Protein AF-J4WF80-F1 (afdb_monomer_lite)

Secondary structure (DSSP, 8-state):
-HHHHHHHHHHHHHHHHHHHHHHHHHHHHHHHHHHHHHHHHH-GGG--S-HHHHHHHHHHHHHHHHHHHHHHHHHHHHHHHHHHHTHHHHHHHHHHTHHHHHHHHHHHHHHHHHHHTT--STTTTTS-S-TTTTTS--S-HHHHHHHHHHHHHHHHHHHHHHHTHHHHS---SEEEEEEPPP---HHHHHHHHHHHHSS--HHHHHHHHHHHHHHHEEEEEEEEEEEEEEEEEEE-TTT--EEEEEEEEEEEEEEEEEEE--HHHHHHHHS-HHHHHHHHHHHHTGGG-TTTTS-B-TTS-BTT--TT---BTTB----HHHHHHHHTTTT-TT---GGGTTT-SS---GGGGS--

pLDDT: mean 71.4, std 19.3, range [31.27, 98.31]

Radius of gyration: 36.0 Å; chains: 1; bounding box: 98×53×125 Å

Foldseek 3Di:
DVVVVVVVVVVVVCVVVVVVVVVVVVVLVVVLVVVVVVVCVVCVPVPDPDPVVVVVVSVVVSVVVVVVVVVVVVVVVVVVVVVVVVVPVCVVVCVVCVVVVVVVVVVVVVVVVVVVVPDPFDPVPPDDDDPLLLLAQQEDLVQLQVQVVVLVVVLVVVVVCVVCCCVVPPDAPEEAEAEDDGDADSLLVSLLCCLVPVYDGCVRCVVVSVVLSCVFKDKDKDKDKDWDWDWDWDADPVPRDIDIDTDIDIHIYIYIHMDGDHSLVVSVVPHDPSSNVSSVSNSVCSSVCVDSNHADDPVRDGNPPCVVFDDDPNDGPPPVVVVVVVVVCPPPPPPPDPVVVVPDPDDDDPVVVPDD

Structure (mmCIF, N/CA/C/O backbone):
data_AF-J4WF80-F1
#
_entry.id   AF-J4WF80-F1
#
loop_
_atom_site.group_PDB
_atom_site.id
_atom_site.type_symbol
_atom_site.label_atom_id
_atom_site.label_alt_id
_atom_site.label_comp_id
_atom_site.label_asym_id
_atom_site.label_entity_id
_atom_site.label_seq_id
_atom_site.pdbx_PDB_ins_code
_atom_site.Cartn_x
_atom_site.Cartn_y
_atom_site.Cartn_z
_atom_site.occupancy
_atom_site.B_iso_or_equiv
_atom_site.auth_seq_id
_atom_site.auth_comp_id
_atom_site.auth_asym_id
_atom_site.auth_atom_id
_atom_site.pdbx_PDB_model_num
ATOM 1 N N . SER A 1 1 ? 39.571 -12.227 -70.125 1.00 66.75 1 SER A N 1
ATOM 2 C CA . SER A 1 1 ? 39.055 -12.951 -68.936 1.00 66.75 1 SER A CA 1
ATOM 3 C C . SER A 1 1 ? 39.543 -12.402 -67.582 1.00 66.75 1 SER A C 1
ATOM 5 O O . SER A 1 1 ? 38.811 -12.536 -66.613 1.00 66.75 1 SER A O 1
ATOM 7 N N . VAL A 1 2 ? 40.671 -11.684 -67.464 1.00 63.09 2 VAL A N 1
ATOM 8 C CA . VAL A 1 2 ? 41.158 -11.143 -66.163 1.00 63.09 2 VAL A CA 1
ATOM 9 C C . VAL A 1 2 ? 40.426 -9.872 -65.679 1.00 63.09 2 VAL A C 1
ATOM 11 O O . VAL A 1 2 ? 40.205 -9.685 -64.482 1.00 63.09 2 VAL A O 1
ATOM 14 N N . ARG A 1 3 ? 39.986 -8.997 -66.595 1.00 66.75 3 ARG A N 1
ATOM 15 C CA . ARG A 1 3 ? 39.310 -7.729 -66.245 1.00 66.75 3 ARG A CA 1
ATOM 16 C C . ARG A 1 3 ? 37.933 -7.940 -65.595 1.00 66.75 3 ARG A C 1
ATOM 18 O O . ARG A 1 3 ? 37.655 -7.335 -64.565 1.00 66.75 3 ARG A O 1
ATOM 25 N N . LYS A 1 4 ? 37.134 -8.881 -66.119 1.00 68.75 4 LYS A N 1
ATOM 26 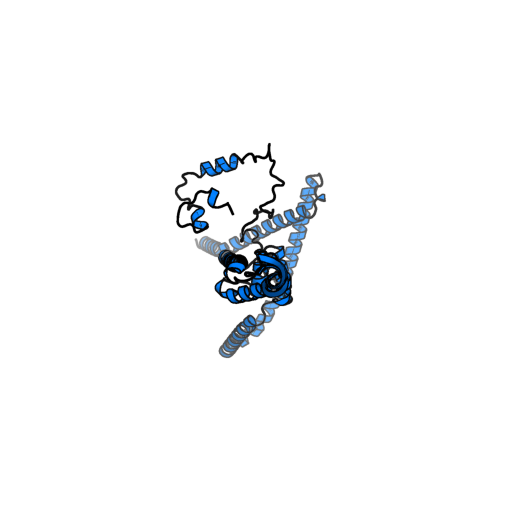C CA . LYS A 1 4 ? 35.841 -9.290 -65.534 1.00 68.75 4 LYS A CA 1
ATOM 27 C C . LYS A 1 4 ? 35.998 -9.916 -64.142 1.00 68.75 4 LYS A C 1
ATOM 29 O O . LYS A 1 4 ? 35.196 -9.636 -63.258 1.00 68.75 4 LYS A O 1
ATOM 34 N N . ALA A 1 5 ? 37.053 -10.703 -63.913 1.00 70.06 5 ALA A N 1
ATOM 35 C CA . ALA A 1 5 ? 37.339 -11.279 -62.597 1.00 70.06 5 ALA A CA 1
ATOM 36 C C . ALA A 1 5 ? 37.690 -10.196 -61.557 1.00 70.06 5 ALA A C 1
ATOM 38 O O . ALA A 1 5 ? 37.158 -10.203 -60.447 1.00 70.06 5 ALA A O 1
ATOM 39 N N . ARG A 1 6 ? 38.507 -9.199 -61.935 1.00 70.00 6 ARG A N 1
ATOM 40 C CA . ARG A 1 6 ? 38.834 -8.045 -61.074 1.00 70.00 6 ARG A CA 1
ATOM 41 C C . ARG A 1 6 ? 37.622 -7.152 -60.791 1.00 70.00 6 ARG A C 1
ATOM 43 O O . ARG A 1 6 ? 37.469 -6.673 -59.667 1.00 70.00 6 ARG A O 1
ATOM 50 N N . GLU A 1 7 ? 36.750 -6.945 -61.776 1.00 73.31 7 GLU A N 1
ATOM 51 C CA . GLU A 1 7 ? 35.486 -6.218 -61.598 1.00 73.31 7 GLU A CA 1
ATOM 52 C C . GLU A 1 7 ? 34.523 -6.960 -60.663 1.00 73.31 7 GLU A C 1
ATOM 54 O O . GLU A 1 7 ? 33.958 -6.334 -59.766 1.00 73.31 7 GLU A O 1
ATOM 59 N N . ASN A 1 8 ? 34.388 -8.284 -60.792 1.00 73.94 8 ASN A N 1
ATOM 60 C CA . ASN A 1 8 ? 33.560 -9.094 -59.894 1.00 73.94 8 ASN A CA 1
ATOM 61 C C . ASN A 1 8 ? 34.096 -9.115 -58.459 1.00 73.94 8 ASN A C 1
ATOM 63 O O . ASN A 1 8 ? 33.319 -8.924 -57.520 1.00 73.94 8 ASN A O 1
ATOM 67 N N . TYR A 1 9 ? 35.413 -9.242 -58.284 1.00 70.00 9 TYR A N 1
ATOM 68 C CA . TYR A 1 9 ? 36.060 -9.171 -56.973 1.00 70.00 9 TYR A CA 1
ATOM 69 C C . TYR A 1 9 ? 35.866 -7.795 -56.308 1.00 70.00 9 TYR A C 1
ATOM 71 O O . TYR A 1 9 ? 35.468 -7.702 -55.143 1.00 70.00 9 TYR A O 1
ATOM 79 N N . ARG A 1 10 ? 36.038 -6.698 -57.066 1.00 69.81 10 ARG A N 1
ATOM 80 C CA . ARG A 1 10 ? 35.715 -5.339 -56.592 1.00 69.81 10 ARG A CA 1
ATOM 81 C C . ARG A 1 10 ? 34.232 -5.187 -56.264 1.00 69.81 10 ARG A C 1
ATOM 83 O O . ARG A 1 10 ? 33.899 -4.613 -55.230 1.00 69.81 10 ARG A O 1
ATOM 90 N N . ASN A 1 11 ? 33.336 -5.707 -57.101 1.00 72.75 11 ASN A N 1
ATOM 91 C CA . ASN A 1 11 ? 31.899 -5.658 -56.850 1.00 72.75 11 ASN A CA 1
ATOM 92 C C . ASN A 1 11 ? 31.532 -6.390 -55.557 1.00 72.75 11 ASN A C 1
ATOM 94 O O . ASN A 1 11 ? 30.764 -5.834 -54.777 1.00 72.75 11 ASN A O 1
ATOM 98 N N . GLN A 1 12 ? 32.096 -7.574 -55.294 1.00 71.75 12 GLN A N 1
ATOM 99 C CA . GLN A 1 12 ? 31.877 -8.327 -54.055 1.00 71.75 12 GLN A CA 1
ATOM 100 C C . GLN A 1 12 ? 32.366 -7.568 -52.817 1.00 71.75 12 GLN A C 1
ATOM 102 O O . GLN A 1 12 ? 31.581 -7.411 -51.882 1.00 71.75 12 GLN A O 1
ATOM 107 N N . ARG A 1 13 ? 33.585 -7.004 -52.818 1.00 70.00 13 ARG A N 1
ATOM 108 C CA . ARG A 1 13 ? 34.067 -6.201 -51.671 1.00 70.00 13 ARG A CA 1
ATOM 109 C C . ARG A 1 13 ? 33.273 -4.911 -51.461 1.00 70.00 13 ARG A C 1
ATOM 111 O O . ARG A 1 13 ? 33.143 -4.447 -50.334 1.00 70.00 13 ARG A O 1
ATOM 118 N N . LEU A 1 14 ? 32.701 -4.342 -52.523 1.00 73.88 14 LEU A N 1
ATOM 119 C CA . LEU A 1 14 ? 31.870 -3.139 -52.439 1.00 73.88 14 LEU A CA 1
ATOM 120 C C . LEU A 1 14 ? 30.393 -3.433 -52.121 1.00 73.88 14 LEU A C 1
ATOM 122 O O . LEU A 1 14 ? 29.650 -2.490 -51.852 1.00 73.88 14 LEU A O 1
ATOM 126 N N . LYS A 1 15 ? 29.943 -4.700 -52.100 1.00 71.19 15 LYS A N 1
ATOM 127 C CA . LYS A 1 15 ? 28.578 -5.076 -51.672 1.00 71.19 15 LYS A CA 1
ATOM 128 C C . LYS A 1 15 ? 28.217 -4.549 -50.272 1.00 71.19 15 LYS A C 1
ATOM 130 O O . LYS A 1 15 ? 27.167 -3.909 -50.179 1.00 71.19 15 LYS A O 1
ATOM 135 N N . PRO A 1 16 ? 29.024 -4.745 -49.207 1.00 66.94 16 PRO A N 1
ATOM 136 C CA . PRO A 1 16 ? 28.697 -4.223 -47.877 1.00 66.94 16 PRO A CA 1
ATOM 137 C C . PRO A 1 16 ? 28.638 -2.692 -47.859 1.00 66.94 16 PRO A C 1
ATOM 139 O O . PRO A 1 16 ? 27.673 -2.132 -47.353 1.00 66.94 16 PRO A O 1
ATOM 142 N N . TYR A 1 17 ? 29.572 -2.005 -48.523 1.00 69.50 17 TYR A N 1
ATOM 143 C CA . TYR A 1 17 ? 29.557 -0.540 -48.634 1.00 69.50 17 TYR A CA 1
ATOM 144 C C . TYR A 1 17 ? 28.345 -0.009 -49.410 1.00 69.50 17 TYR A C 1
ATOM 146 O O . TYR A 1 17 ? 27.774 1.021 -49.058 1.00 69.50 17 TYR A O 1
ATOM 154 N N . ARG A 1 18 ? 27.894 -0.720 -50.452 1.00 75.56 18 ARG A N 1
ATOM 155 C CA . ARG A 1 18 ? 26.664 -0.375 -51.181 1.00 75.56 18 ARG A CA 1
ATOM 156 C C . ARG A 1 18 ? 25.417 -0.608 -50.331 1.00 75.56 18 ARG A C 1
ATOM 158 O O . ARG A 1 18 ? 24.511 0.219 -50.402 1.00 75.56 18 ARG A O 1
ATOM 165 N N . LYS A 1 19 ? 25.376 -1.683 -49.532 1.00 74.56 19 LYS A N 1
ATOM 166 C CA . LYS A 1 19 ? 24.297 -1.940 -48.564 1.00 74.56 19 LYS A CA 1
ATOM 167 C C . LYS A 1 19 ? 24.261 -0.860 -47.481 1.00 74.56 19 LYS A C 1
ATOM 169 O O . LYS A 1 19 ? 23.202 -0.279 -47.281 1.00 74.56 19 LYS A O 1
ATOM 174 N N . ALA A 1 20 ? 25.406 -0.520 -46.888 1.00 68.81 20 ALA A N 1
ATOM 175 C CA . ALA A 1 20 ? 25.530 0.549 -45.898 1.00 68.81 20 ALA A CA 1
ATOM 176 C C . ALA A 1 20 ? 25.074 1.898 -46.469 1.00 68.81 20 ALA A C 1
ATOM 178 O O . ALA A 1 20 ? 24.195 2.534 -45.907 1.00 68.81 20 ALA A O 1
ATOM 179 N N . ARG A 1 21 ? 25.541 2.273 -47.667 1.00 72.81 21 ARG A N 1
ATOM 180 C CA . ARG A 1 21 ? 25.105 3.505 -48.346 1.00 72.81 21 ARG A CA 1
ATOM 181 C C . ARG A 1 21 ? 23.613 3.499 -48.707 1.00 72.81 21 ARG A C 1
ATOM 183 O O . ARG A 1 21 ? 22.984 4.552 -48.760 1.00 72.81 21 ARG A O 1
ATOM 190 N N . LYS A 1 22 ? 23.030 2.330 -49.006 1.00 76.25 22 LYS A N 1
ATOM 191 C CA . LYS A 1 22 ? 21.583 2.188 -49.249 1.00 76.25 22 LYS A CA 1
ATOM 192 C C . LYS A 1 22 ? 20.794 2.353 -47.946 1.00 76.25 22 LYS A C 1
ATOM 194 O O . LYS A 1 22 ? 19.772 3.029 -47.967 1.00 76.25 22 LYS A O 1
ATOM 199 N N . ALA A 1 23 ? 21.279 1.779 -46.846 1.00 69.38 23 ALA A N 1
ATOM 200 C CA . ALA A 1 23 ? 20.694 1.918 -45.515 1.00 69.38 23 ALA A CA 1
ATOM 201 C C . ALA A 1 23 ? 20.789 3.363 -45.004 1.00 69.38 23 ALA A C 1
ATOM 203 O O . ALA A 1 23 ? 19.792 3.908 -44.552 1.00 69.38 23 ALA A O 1
ATOM 204 N N . GLU A 1 24 ? 21.932 4.021 -45.190 1.00 67.19 24 GLU A N 1
ATOM 205 C CA . GLU A 1 24 ? 22.144 5.433 -44.862 1.00 67.19 24 GLU A CA 1
ATOM 206 C C . GLU A 1 24 ? 21.166 6.330 -45.632 1.00 67.19 24 GLU A C 1
ATOM 208 O O . GLU A 1 24 ? 20.427 7.102 -45.031 1.00 67.19 24 GLU A O 1
ATOM 213 N N . LYS A 1 25 ? 21.034 6.140 -46.953 1.00 73.69 25 LYS A N 1
ATOM 214 C CA . LYS A 1 25 ? 20.028 6.858 -47.756 1.00 73.69 25 LYS A CA 1
ATOM 215 C C . LYS A 1 25 ? 18.587 6.570 -47.323 1.00 73.69 25 LYS A C 1
ATOM 217 O O . LYS A 1 25 ? 17.730 7.449 -47.424 1.00 73.69 25 LYS A O 1
ATOM 222 N N . ALA A 1 26 ? 18.289 5.344 -46.894 1.00 72.75 26 ALA A N 1
ATOM 223 C CA . ALA A 1 26 ? 16.966 4.985 -46.390 1.00 72.75 26 ALA A CA 1
ATOM 224 C C . ALA A 1 26 ? 16.679 5.675 -45.047 1.00 72.75 26 ALA A C 1
ATOM 226 O O . ALA A 1 26 ? 15.596 6.237 -44.885 1.00 72.75 26 ALA A O 1
ATOM 227 N N . ALA A 1 27 ? 17.662 5.716 -44.145 1.00 63.84 27 ALA A N 1
ATOM 228 C CA . ALA A 1 27 ? 17.591 6.418 -42.869 1.00 63.84 27 ALA A CA 1
ATOM 229 C C . ALA A 1 27 ? 17.449 7.936 -43.066 1.00 63.84 27 ALA A C 1
ATOM 231 O O . ALA A 1 27 ? 16.567 8.549 -42.474 1.00 63.84 27 ALA A O 1
ATOM 232 N N . GLU A 1 28 ? 18.217 8.542 -43.976 1.00 71.25 28 GLU A N 1
ATOM 233 C CA . GLU A 1 28 ? 18.063 9.955 -44.350 1.00 71.25 28 GLU A CA 1
ATOM 234 C C . GLU A 1 28 ? 16.646 10.259 -44.864 1.00 71.25 28 GLU A C 1
ATOM 236 O O . GLU A 1 28 ? 16.039 11.264 -44.485 1.00 71.25 28 GLU A O 1
ATOM 241 N N . LYS A 1 29 ? 16.080 9.378 -45.704 1.00 74.25 29 LYS A N 1
ATOM 242 C CA . LYS A 1 29 ? 14.716 9.531 -46.234 1.00 74.25 29 LYS A CA 1
ATOM 243 C C . LYS A 1 29 ? 13.654 9.367 -45.142 1.00 74.25 29 LYS A C 1
ATOM 245 O O . LYS A 1 29 ? 12.667 10.106 -45.160 1.00 74.25 29 LYS A O 1
ATOM 250 N N . ALA A 1 30 ? 13.845 8.424 -44.220 1.00 67.06 30 ALA A N 1
ATOM 251 C CA . ALA A 1 30 ? 12.953 8.186 -43.087 1.00 67.06 30 ALA A CA 1
ATOM 252 C C . ALA A 1 30 ? 12.967 9.372 -42.114 1.00 67.06 30 ALA A C 1
ATOM 254 O O . ALA A 1 30 ? 11.907 9.921 -41.815 1.00 67.06 30 ALA A O 1
ATOM 255 N N . ASN A 1 31 ? 14.156 9.853 -41.748 1.00 66.44 31 ASN A N 1
ATOM 256 C CA . ASN A 1 31 ? 14.338 11.032 -40.905 1.00 66.44 31 ASN A CA 1
ATOM 257 C C . ASN A 1 31 ? 13.690 12.265 -41.547 1.00 66.44 31 ASN A C 1
ATOM 259 O O . ASN A 1 31 ? 12.860 12.925 -40.927 1.00 66.44 31 ASN A O 1
ATOM 263 N N . ALA A 1 32 ? 13.948 12.526 -42.833 1.00 67.19 32 ALA A N 1
ATOM 264 C CA . ALA A 1 32 ? 13.321 13.643 -43.541 1.00 67.19 32 ALA A CA 1
ATOM 265 C C . ALA A 1 32 ? 11.780 13.552 -43.599 1.00 67.19 32 ALA A C 1
ATOM 267 O O . ALA A 1 32 ? 11.111 14.583 -43.666 1.00 67.19 32 ALA A O 1
ATOM 268 N N . LYS A 1 33 ? 11.200 12.341 -43.599 1.00 72.19 33 LYS A N 1
ATOM 269 C CA . LYS A 1 33 ? 9.741 12.132 -43.545 1.00 72.19 33 LYS A CA 1
ATOM 270 C C . LYS A 1 33 ? 9.193 12.359 -42.132 1.00 72.19 33 LYS A C 1
ATOM 272 O O . LYS A 1 33 ? 8.157 13.004 -42.003 1.00 72.19 33 LYS A O 1
ATOM 277 N N . TYR A 1 34 ? 9.890 11.867 -41.108 1.00 70.88 34 TYR A N 1
ATOM 278 C CA . TYR A 1 34 ? 9.530 12.044 -39.701 1.00 70.88 34 TYR A CA 1
ATOM 279 C C . TYR A 1 34 ? 9.495 13.524 -39.310 1.00 70.88 34 TYR A C 1
ATOM 281 O O . TYR A 1 34 ? 8.462 14.017 -38.865 1.00 70.88 34 TYR A O 1
ATOM 289 N N . PHE A 1 35 ? 10.567 14.269 -39.591 1.00 63.94 35 PHE A N 1
ATOM 290 C CA . PHE A 1 35 ? 10.631 15.696 -39.263 1.00 63.94 35 PHE A CA 1
ATOM 291 C C . PHE A 1 35 ? 9.619 16.533 -40.048 1.00 63.94 35 PHE A C 1
ATOM 293 O O . PHE A 1 35 ? 9.084 17.498 -39.516 1.00 63.94 35 PHE A O 1
ATOM 300 N N . TYR A 1 36 ? 9.290 16.141 -41.284 1.00 63.28 36 TYR A N 1
ATOM 301 C CA . TYR A 1 36 ? 8.197 16.776 -42.022 1.00 63.28 36 TYR A CA 1
ATOM 302 C C . TYR A 1 36 ? 6.844 16.565 -41.331 1.00 63.28 36 TYR A C 1
ATOM 304 O O . TYR A 1 36 ? 6.065 17.504 -41.229 1.00 63.28 36 TYR A O 1
ATOM 312 N N . LYS A 1 37 ? 6.568 15.350 -40.838 1.00 68.56 37 LYS A N 1
ATOM 313 C CA . LYS A 1 37 ? 5.332 15.055 -40.100 1.00 68.56 37 LYS A CA 1
ATOM 314 C C . LYS A 1 37 ? 5.279 15.833 -38.779 1.00 68.56 37 LYS A C 1
ATOM 316 O O . LYS A 1 37 ? 4.242 16.405 -38.472 1.00 68.56 37 LYS A O 1
ATOM 321 N N . LYS A 1 38 ? 6.407 15.919 -38.067 1.00 68.00 38 LYS A N 1
ATOM 322 C CA . LYS A 1 38 ? 6.553 16.693 -36.827 1.00 68.00 38 LYS A CA 1
ATOM 323 C C . LYS A 1 38 ? 6.305 18.193 -37.042 1.00 68.00 38 LYS A C 1
ATOM 325 O O . LYS A 1 38 ? 5.456 18.764 -36.375 1.00 68.00 38 LYS A O 1
ATOM 330 N N . ALA A 1 39 ? 6.937 18.800 -38.047 1.00 62.03 39 ALA A N 1
ATOM 331 C CA . ALA A 1 39 ? 6.758 20.223 -38.353 1.00 62.03 39 ALA A CA 1
ATOM 332 C C . ALA A 1 39 ? 5.316 20.594 -38.761 1.00 62.03 39 ALA A C 1
ATOM 334 O O . ALA A 1 39 ? 4.884 21.717 -38.518 1.00 62.03 39 ALA A O 1
ATOM 335 N N . MET A 1 40 ? 4.576 19.661 -39.378 1.00 61.59 40 MET A N 1
ATOM 336 C CA . MET A 1 40 ? 3.152 19.838 -39.706 1.00 61.59 40 MET A CA 1
ATOM 337 C C . MET A 1 40 ? 2.245 19.717 -38.473 1.00 61.59 40 MET A C 1
ATOM 339 O O . MET A 1 40 ? 1.193 20.342 -38.447 1.00 61.59 40 MET A O 1
ATOM 343 N N . TYR A 1 41 ? 2.635 18.910 -37.483 1.00 60.72 41 TYR A N 1
ATOM 344 C CA . TYR A 1 41 ? 1.894 18.734 -36.231 1.00 60.72 41 TYR A CA 1
ATOM 345 C C . TYR A 1 41 ? 2.065 19.944 -35.303 1.00 60.72 41 TYR A C 1
ATOM 347 O O . TYR A 1 41 ? 1.101 20.429 -34.729 1.00 60.72 41 TYR A O 1
ATOM 355 N N . GLU A 1 42 ? 3.286 20.475 -35.215 1.00 62.03 42 GLU A N 1
ATOM 356 C CA . GLU A 1 42 ? 3.627 21.602 -34.334 1.00 62.03 42 GLU A CA 1
ATOM 357 C C . GLU A 1 42 ? 3.116 22.963 -34.837 1.00 62.03 42 GLU A C 1
ATOM 359 O O . GLU A 1 42 ? 3.100 23.924 -34.079 1.00 62.03 42 GLU A O 1
ATOM 364 N N . ASN A 1 43 ? 2.689 23.075 -36.100 1.00 59.31 43 ASN A N 1
ATOM 365 C CA . ASN A 1 43 ? 2.187 24.331 -36.669 1.00 59.31 43 ASN A CA 1
ATOM 366 C C . ASN A 1 43 ? 0.890 24.104 -37.471 1.00 59.31 43 ASN A C 1
ATOM 368 O O . ASN A 1 43 ? 0.935 24.026 -38.706 1.00 59.31 43 ASN A O 1
ATOM 372 N N . PRO A 1 44 ? -0.278 24.045 -36.803 1.00 56.34 44 PRO A N 1
ATOM 373 C CA . PRO A 1 44 ? -1.570 23.782 -37.450 1.00 56.34 44 PRO A CA 1
ATOM 374 C C . PRO A 1 44 ? -1.951 24.822 -38.523 1.00 56.34 44 PRO A C 1
ATOM 376 O O . PRO A 1 44 ? -2.599 24.489 -39.514 1.00 56.34 44 PRO A O 1
ATOM 379 N N . ASN A 1 45 ? -1.466 26.064 -38.391 1.00 57.75 45 ASN A N 1
ATOM 380 C CA . ASN A 1 45 ? -1.710 27.169 -39.332 1.00 57.75 45 ASN A CA 1
ATOM 381 C C . ASN A 1 45 ? -0.870 27.110 -40.629 1.00 57.75 45 ASN A C 1
ATOM 383 O O . ASN A 1 45 ? -0.972 27.997 -41.474 1.00 57.75 45 ASN A O 1
ATOM 387 N N . LEU A 1 46 ? -0.060 26.064 -40.848 1.00 53.38 46 LEU A N 1
ATOM 388 C CA . LEU A 1 46 ? 0.651 25.845 -42.122 1.00 53.38 46 LEU A CA 1
ATOM 389 C C . LEU A 1 46 ? -0.226 25.212 -43.218 1.00 53.38 46 LEU A C 1
ATOM 391 O O . LEU A 1 46 ? 0.254 24.961 -44.331 1.00 53.38 46 LEU A O 1
ATOM 395 N N . SER A 1 47 ? -1.512 24.978 -42.946 1.00 52.66 47 SER A N 1
ATOM 396 C CA . SER A 1 47 ? -2.489 24.507 -43.932 1.00 52.66 47 SER A CA 1
ATOM 397 C C . SER A 1 47 ? -2.955 25.650 -44.850 1.00 52.66 47 SER A C 1
ATOM 399 O O . SER A 1 47 ? -4.115 26.043 -44.856 1.00 52.66 47 SER A O 1
ATOM 401 N N . SER A 1 48 ? -2.037 26.233 -45.627 1.00 53.59 48 SER A N 1
ATOM 402 C CA . SER A 1 48 ? -2.411 27.207 -46.664 1.00 53.59 48 SER A CA 1
ATOM 403 C C . SER A 1 48 ? -2.960 26.493 -47.909 1.00 53.59 48 SER A C 1
ATOM 405 O O . SER A 1 48 ? -2.386 25.512 -48.390 1.00 53.59 48 SER A O 1
ATOM 407 N N . ALA A 1 49 ? -4.073 27.002 -48.438 1.00 53.09 49 ALA A N 1
ATOM 408 C CA . ALA A 1 49 ? -4.950 26.374 -49.432 1.00 53.09 49 ALA A CA 1
ATOM 409 C C . ALA A 1 49 ? -4.371 26.188 -50.858 1.00 53.09 49 ALA A C 1
ATOM 411 O O . ALA A 1 49 ? -5.120 25.870 -51.776 1.00 53.09 49 ALA A O 1
ATOM 412 N N . ASN A 1 50 ? -3.061 26.372 -51.087 1.00 60.66 50 ASN A N 1
ATOM 413 C CA . ASN A 1 50 ? -2.496 26.424 -52.443 1.00 60.66 50 ASN A CA 1
ATOM 414 C C . ASN A 1 50 ? -1.407 25.341 -52.695 1.00 60.66 50 ASN A C 1
ATOM 416 O O . ASN A 1 50 ? -0.322 25.395 -52.096 1.00 60.66 50 ASN A O 1
ATOM 420 N N . PRO A 1 51 ? -1.638 24.344 -53.582 1.00 62.72 51 PRO A N 1
ATOM 421 C CA . PRO A 1 51 ? -0.796 23.142 -53.716 1.00 62.72 51 PRO A CA 1
ATOM 422 C C . PRO A 1 51 ? 0.643 23.408 -54.192 1.00 62.72 51 PRO A C 1
ATOM 424 O O . PRO A 1 51 ? 1.562 22.653 -53.854 1.00 62.72 51 PRO A O 1
ATOM 427 N N . ILE A 1 52 ? 0.872 24.499 -54.928 1.00 66.25 52 ILE A N 1
ATOM 428 C CA . ILE A 1 52 ? 2.194 24.869 -55.461 1.00 66.25 52 ILE A CA 1
ATOM 429 C C . ILE A 1 52 ? 3.115 25.393 -54.344 1.00 66.25 52 ILE A C 1
ATOM 431 O O . ILE A 1 52 ? 4.274 24.973 -54.234 1.00 66.25 52 ILE A O 1
ATOM 435 N N . ASN A 1 53 ? 2.588 26.225 -53.439 1.00 63.41 53 ASN A N 1
ATOM 436 C CA . ASN A 1 53 ? 3.347 26.749 -52.298 1.00 63.41 53 ASN A CA 1
ATOM 437 C C . ASN A 1 53 ? 3.744 25.643 -51.310 1.00 63.41 53 ASN A C 1
ATOM 439 O O . ASN A 1 53 ? 4.866 25.653 -50.795 1.00 63.41 53 ASN A O 1
ATOM 443 N N . ARG A 1 54 ? 2.897 24.618 -51.139 1.00 62.81 54 ARG A N 1
ATOM 444 C CA . ARG A 1 54 ? 3.191 23.442 -50.303 1.00 62.81 54 ARG A CA 1
ATOM 445 C C . ARG A 1 54 ? 4.413 22.664 -50.796 1.00 62.81 54 ARG A C 1
ATOM 447 O O . ARG A 1 54 ? 5.242 22.227 -49.994 1.00 62.81 54 ARG A O 1
ATOM 454 N N . MET A 1 55 ? 4.567 22.498 -52.111 1.00 67.88 55 MET A N 1
ATOM 455 C CA . MET A 1 55 ? 5.733 21.811 -52.681 1.00 67.88 55 MET A CA 1
ATOM 456 C C . MET A 1 55 ? 7.021 22.628 -52.544 1.00 67.88 55 MET A C 1
ATOM 458 O O . MET A 1 55 ? 8.067 22.065 -52.201 1.00 67.88 55 MET A O 1
ATOM 462 N N . LEU A 1 56 ? 6.956 23.946 -52.754 1.00 71.38 56 LEU A N 1
ATOM 463 C CA . LEU A 1 56 ? 8.111 24.836 -52.607 1.00 71.38 56 LEU A CA 1
ATOM 464 C C . LEU A 1 56 ? 8.580 24.925 -51.149 1.00 71.38 56 LEU A C 1
ATOM 466 O O . LEU A 1 56 ? 9.778 24.786 -50.886 1.00 71.38 56 LEU A O 1
ATOM 470 N N . GLN A 1 57 ? 7.656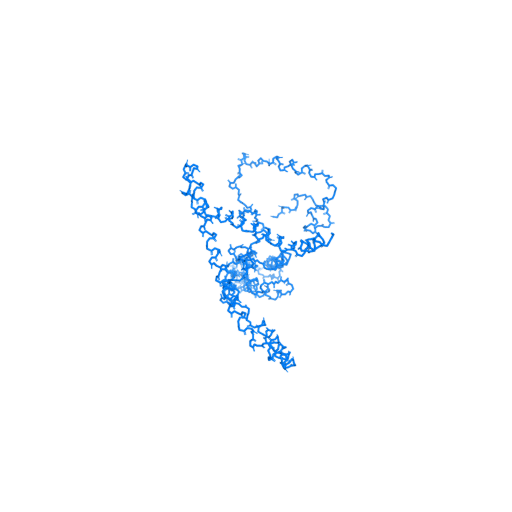 25.048 -50.194 1.00 65.56 57 GLN A N 1
ATOM 471 C CA . GLN A 1 57 ? 7.968 25.022 -48.760 1.00 65.56 57 GLN A CA 1
ATOM 472 C C . GLN A 1 57 ? 8.561 23.672 -48.332 1.00 65.56 57 GLN A C 1
ATOM 474 O O . GLN A 1 57 ? 9.610 23.631 -47.685 1.00 65.56 57 GLN A O 1
ATOM 479 N N . LYS A 1 58 ? 7.985 22.553 -48.797 1.00 64.38 58 LYS A N 1
ATOM 480 C CA . LYS A 1 58 ? 8.522 21.200 -48.558 1.00 64.38 58 LYS A CA 1
ATOM 481 C C . LYS A 1 58 ? 9.949 21.039 -49.088 1.00 64.38 58 LYS A C 1
ATOM 483 O O . LYS A 1 58 ? 10.767 20.364 -48.461 1.00 64.38 58 LYS A O 1
ATOM 488 N N . LYS A 1 59 ? 10.272 21.647 -50.235 1.00 69.31 59 LYS A N 1
ATOM 489 C CA . LYS A 1 59 ? 11.625 21.616 -50.815 1.00 69.31 59 LYS A CA 1
ATOM 490 C C . LYS A 1 59 ? 12.607 22.485 -50.017 1.00 69.31 59 LYS A C 1
ATOM 492 O O . LYS A 1 59 ? 13.746 22.061 -49.822 1.00 69.31 59 LYS A O 1
ATOM 497 N N . ARG A 1 60 ? 12.173 23.649 -49.516 1.00 73.88 60 ARG A N 1
ATOM 498 C CA . ARG A 1 60 ? 12.992 24.553 -48.681 1.00 73.88 60 ARG A CA 1
ATOM 499 C C . ARG A 1 60 ? 13.348 23.928 -47.329 1.00 73.88 60 ARG A C 1
ATOM 501 O O . ARG A 1 60 ? 14.533 23.862 -47.012 1.00 73.88 60 ARG A O 1
ATOM 508 N N . LEU A 1 61 ? 12.371 23.362 -46.615 1.00 67.81 61 LEU A N 1
ATOM 509 C CA . LEU A 1 61 ? 12.590 22.693 -45.322 1.00 67.81 61 LEU A CA 1
ATOM 510 C C . LEU A 1 61 ? 13.538 21.491 -45.444 1.00 67.81 61 LEU A C 1
ATOM 512 O O . LEU A 1 61 ? 14.493 21.358 -44.679 1.00 67.81 61 LEU A O 1
ATOM 516 N N . LYS A 1 62 ? 13.360 20.656 -46.479 1.00 63.06 62 LYS A N 1
ATOM 517 C CA . LYS A 1 62 ? 14.285 19.543 -46.758 1.00 63.06 62 LYS A CA 1
ATOM 518 C C . LYS A 1 62 ? 15.711 20.016 -47.048 1.00 63.06 62 LYS A C 1
ATOM 520 O O . LYS A 1 62 ? 16.663 19.355 -46.639 1.00 63.06 62 LYS A O 1
ATOM 525 N N . LYS A 1 63 ? 15.871 21.138 -47.761 1.00 72.19 63 LYS A N 1
ATOM 526 C CA . LYS A 1 63 ? 17.188 21.692 -48.113 1.00 72.19 63 LYS A CA 1
ATOM 527 C C . LYS A 1 63 ? 17.901 22.277 -46.891 1.00 72.19 63 LYS A C 1
ATOM 529 O O . LYS A 1 63 ? 19.093 22.029 -46.732 1.00 72.19 63 LYS A O 1
ATOM 534 N N . GLN A 1 64 ? 17.185 23.005 -46.033 1.00 69.31 64 GLN A N 1
ATOM 535 C CA . GLN A 1 64 ? 17.732 23.559 -44.789 1.00 69.31 64 GLN A CA 1
ATOM 536 C C . GLN A 1 64 ? 18.185 22.446 -43.836 1.00 69.31 64 GLN A C 1
ATOM 538 O O . GLN A 1 64 ? 19.321 22.465 -43.370 1.00 69.31 64 GLN A O 1
ATOM 543 N N . TYR A 1 65 ? 17.373 21.403 -43.667 1.00 61.44 65 TYR A N 1
ATOM 544 C CA . TYR A 1 65 ? 17.716 20.278 -42.796 1.00 61.44 65 TYR A CA 1
ATOM 545 C C . TYR A 1 65 ? 18.887 19.432 -43.329 1.00 61.44 65 TYR A C 1
ATOM 547 O O . TYR A 1 65 ? 19.801 19.071 -42.587 1.00 61.44 65 TYR A O 1
ATOM 555 N N . ALA A 1 66 ? 18.938 19.175 -44.643 1.00 63.78 66 ALA A N 1
ATOM 556 C CA . ALA A 1 66 ? 20.090 18.511 -45.259 1.00 63.78 66 ALA A CA 1
ATOM 557 C C . ALA A 1 66 ? 21.386 19.339 -45.124 1.00 63.78 66 ALA A C 1
ATOM 559 O O . ALA A 1 66 ? 22.477 18.771 -45.033 1.00 63.78 66 ALA A O 1
ATOM 560 N N . ALA A 1 67 ? 21.286 20.673 -45.100 1.00 68.88 67 ALA A N 1
ATOM 561 C CA . ALA A 1 67 ? 22.421 21.556 -44.850 1.00 68.88 67 ALA A CA 1
ATOM 562 C C . ALA A 1 67 ? 22.872 21.520 -43.377 1.00 68.88 67 ALA A C 1
ATOM 564 O O . ALA A 1 67 ? 24.076 21.511 -43.118 1.00 68.88 67 ALA A O 1
ATOM 565 N N . GLU A 1 68 ? 21.949 21.429 -42.416 1.00 63.53 68 GLU A N 1
ATOM 566 C CA . GLU A 1 68 ? 22.275 21.270 -40.992 1.00 63.53 68 GLU A CA 1
ATOM 567 C C . GLU A 1 68 ? 22.912 19.919 -40.669 1.00 63.53 68 GLU A C 1
ATOM 569 O O . GLU A 1 68 ? 23.922 19.875 -39.965 1.00 63.53 68 GLU A O 1
ATOM 574 N N . LEU A 1 69 ? 22.398 18.823 -41.234 1.00 56.16 69 LEU A N 1
ATOM 575 C CA . LEU A 1 69 ? 23.013 17.498 -41.103 1.00 56.16 69 LEU A CA 1
ATOM 576 C C . LEU A 1 69 ? 24.427 17.471 -41.691 1.00 56.16 69 LEU A C 1
ATOM 578 O O . LEU A 1 69 ? 25.339 16.923 -41.077 1.00 56.16 69 LEU A O 1
ATOM 582 N N . ARG A 1 70 ? 24.652 18.135 -42.832 1.00 59.56 70 ARG A N 1
ATOM 583 C CA . ARG A 1 70 ? 25.997 18.296 -43.408 1.00 59.56 70 ARG A CA 1
ATOM 584 C C . ARG A 1 70 ? 26.919 19.136 -42.526 1.00 59.56 70 ARG A C 1
ATOM 586 O O . ARG A 1 70 ? 28.084 18.775 -42.374 1.00 59.56 70 ARG A O 1
ATOM 593 N N . LYS A 1 71 ? 26.421 20.213 -41.906 1.00 62.78 71 LYS A N 1
ATOM 594 C CA . LYS A 1 71 ? 27.191 21.019 -40.939 1.00 62.78 71 LYS A CA 1
ATOM 595 C C . LYS A 1 71 ? 27.530 20.222 -39.669 1.00 62.78 71 LYS A C 1
ATOM 597 O O . LYS A 1 71 ? 28.663 20.304 -39.197 1.00 62.78 71 LYS A O 1
ATOM 602 N N . LYS A 1 72 ? 26.601 19.409 -39.147 1.00 52.16 72 LYS A N 1
ATOM 603 C CA . LYS A 1 72 ? 26.836 18.511 -37.998 1.00 52.16 72 LYS A CA 1
ATOM 604 C C . LYS A 1 72 ? 27.811 17.376 -38.348 1.00 52.16 72 LYS A C 1
ATOM 606 O O . LYS A 1 72 ? 28.756 17.142 -37.599 1.00 52.16 72 LYS A O 1
ATOM 611 N N . GLY A 1 73 ? 27.676 16.765 -39.526 1.00 51.50 73 GLY A N 1
ATOM 612 C CA . GLY A 1 73 ? 28.598 15.745 -40.040 1.00 51.50 73 GLY A CA 1
ATOM 613 C C . GLY A 1 73 ? 30.014 16.273 -40.302 1.00 51.50 73 GLY A C 1
ATOM 614 O O . GLY A 1 73 ? 30.991 15.596 -39.995 1.00 51.50 73 GLY A O 1
ATOM 615 N N . GLN A 1 74 ? 30.160 17.513 -40.782 1.00 55.22 74 GLN A N 1
ATOM 616 C CA . GLN A 1 74 ? 31.473 18.156 -40.932 1.00 55.22 74 GLN A CA 1
ATOM 617 C C . GLN A 1 74 ? 32.137 18.488 -39.587 1.00 55.22 74 GLN A C 1
ATOM 619 O O . GLN A 1 74 ? 33.358 18.374 -39.479 1.00 55.22 74 GLN A O 1
ATOM 624 N N . LYS A 1 75 ? 31.367 18.864 -38.553 1.00 53.06 75 LYS A N 1
ATOM 625 C CA . LYS A 1 75 ? 31.896 19.051 -37.189 1.00 53.06 75 LYS A CA 1
ATOM 626 C C . LYS A 1 75 ? 32.347 17.721 -36.570 1.00 53.06 75 LYS A C 1
ATOM 628 O O . LYS A 1 75 ? 33.449 17.663 -36.032 1.00 53.06 75 LYS A O 1
ATOM 633 N N . ALA A 1 76 ? 31.572 16.649 -36.744 1.00 41.97 76 ALA A N 1
ATOM 634 C CA . ALA A 1 76 ? 31.940 15.300 -36.303 1.00 41.97 76 ALA A CA 1
ATOM 635 C C . ALA A 1 76 ? 33.182 14.755 -37.038 1.00 41.97 76 ALA A C 1
ATOM 637 O O . ALA A 1 76 ? 34.092 14.219 -36.411 1.00 41.97 76 ALA A O 1
ATOM 638 N N . ALA A 1 77 ? 33.292 14.976 -38.352 1.00 47.72 77 ALA A N 1
ATOM 639 C CA . ALA A 1 77 ? 34.463 14.574 -39.134 1.00 47.72 77 ALA A CA 1
ATOM 640 C C . ALA A 1 77 ? 35.728 15.386 -38.789 1.00 47.72 77 ALA A C 1
ATOM 642 O O . ALA A 1 77 ? 36.830 14.838 -38.788 1.00 47.72 77 ALA A O 1
ATOM 643 N N . LYS A 1 78 ? 35.597 16.682 -38.463 1.00 54.59 78 LYS A N 1
ATOM 644 C CA . LYS A 1 78 ? 36.716 17.506 -37.967 1.00 54.59 78 LYS A CA 1
ATOM 645 C C . LYS A 1 78 ? 37.166 17.087 -36.562 1.00 54.59 78 LYS A C 1
ATOM 647 O O . LYS A 1 78 ? 38.368 17.077 -36.307 1.00 54.59 78 LYS A O 1
ATOM 652 N N . ALA A 1 79 ? 36.240 16.691 -35.687 1.00 50.28 79 ALA A N 1
ATOM 653 C CA . ALA A 1 79 ? 36.562 16.128 -34.373 1.00 50.28 79 ALA A CA 1
ATOM 654 C C . ALA A 1 79 ? 37.270 14.764 -34.493 1.00 50.28 79 ALA A C 1
ATOM 656 O O . ALA A 1 79 ? 38.293 14.543 -33.847 1.00 50.28 79 ALA A O 1
ATOM 657 N N . ALA A 1 80 ? 36.813 13.902 -35.408 1.00 42.44 80 ALA A N 1
ATOM 658 C CA . ALA A 1 80 ? 37.456 12.621 -35.706 1.00 42.44 80 ALA A CA 1
ATOM 659 C C . ALA A 1 80 ? 38.867 12.785 -36.308 1.00 42.44 80 ALA A C 1
ATOM 661 O O . ALA A 1 80 ? 39.779 12.041 -35.955 1.00 42.44 80 ALA A O 1
ATOM 662 N N . ARG A 1 81 ? 39.091 13.793 -37.166 1.00 50.44 81 ARG A N 1
ATOM 663 C CA . ARG A 1 81 ? 40.430 14.099 -37.712 1.00 50.44 81 ARG A CA 1
ATOM 664 C C . ARG A 1 81 ? 41.396 14.651 -36.658 1.00 50.44 81 ARG A C 1
ATOM 666 O O . ARG A 1 81 ? 42.538 14.209 -36.622 1.00 50.44 81 ARG A O 1
ATOM 673 N N . LYS A 1 82 ? 40.934 15.528 -35.754 1.00 52.62 82 LYS A N 1
ATOM 674 C CA . LYS A 1 82 ? 41.748 16.008 -34.616 1.00 52.62 82 LYS A CA 1
ATOM 675 C C . LYS A 1 82 ? 42.106 14.892 -33.626 1.00 52.62 82 LYS A C 1
ATOM 677 O O . LYS A 1 82 ? 43.171 14.939 -33.020 1.00 52.62 82 LYS A O 1
ATOM 682 N N . SER A 1 83 ? 41.243 13.885 -33.482 1.00 39.69 83 SER A N 1
ATOM 683 C CA . SER A 1 83 ? 41.528 12.687 -32.682 1.00 39.69 83 SER A CA 1
ATOM 684 C C . SER A 1 83 ? 42.583 11.789 -33.350 1.00 39.69 83 SER A C 1
ATOM 686 O O . SER A 1 83 ? 43.494 11.324 -32.672 1.00 39.69 83 SER A O 1
ATOM 688 N N . ALA A 1 84 ? 42.541 11.641 -34.679 1.00 41.44 84 ALA A N 1
ATOM 689 C CA . ALA A 1 84 ? 43.492 10.820 -35.435 1.00 41.44 84 ALA A CA 1
ATOM 690 C C . ALA A 1 84 ? 44.917 11.410 -35.527 1.00 41.44 84 ALA A C 1
ATOM 692 O O . ALA A 1 84 ? 45.889 10.658 -35.600 1.00 41.44 84 ALA A O 1
ATOM 693 N N . GLU A 1 85 ? 45.076 12.738 -35.503 1.00 48.53 85 GLU A N 1
ATOM 694 C CA . GLU A 1 85 ? 46.403 13.381 -35.532 1.00 48.53 85 GLU A CA 1
ATOM 695 C C . GLU A 1 85 ? 47.187 13.176 -34.226 1.00 48.53 85 GLU A C 1
ATOM 697 O O . GLU A 1 85 ? 48.402 12.981 -34.269 1.00 48.53 85 GLU A O 1
ATOM 702 N N . LYS A 1 86 ? 46.504 13.091 -33.074 1.00 45.28 86 LYS A N 1
ATOM 703 C CA . LYS A 1 86 ? 47.144 12.777 -31.783 1.00 45.28 86 LYS A CA 1
ATOM 704 C C . LYS A 1 86 ? 47.501 11.293 -31.607 1.00 45.28 86 LYS A C 1
ATOM 706 O O . LYS A 1 86 ? 48.267 10.956 -30.709 1.00 45.28 86 LYS A O 1
ATOM 711 N N . THR A 1 87 ? 47.029 10.401 -32.480 1.00 40.56 87 THR A N 1
ATOM 712 C CA . THR A 1 87 ? 47.326 8.957 -32.412 1.00 40.56 87 THR A CA 1
ATOM 713 C C . THR A 1 87 ? 48.703 8.591 -32.985 1.00 40.56 87 THR A C 1
ATOM 715 O O . THR A 1 87 ? 49.243 7.539 -32.651 1.00 40.56 87 THR A O 1
ATOM 718 N N . LYS A 1 88 ? 49.331 9.449 -33.805 1.00 48.06 88 LYS A N 1
ATOM 719 C CA . LYS A 1 88 ? 50.619 9.114 -34.445 1.00 48.06 88 LYS A CA 1
ATOM 720 C C . LYS A 1 88 ? 51.836 9.169 -33.512 1.00 48.06 88 LYS A C 1
ATOM 722 O O . LYS A 1 88 ? 52.817 8.494 -33.800 1.00 48.06 88 LYS A O 1
ATOM 727 N N . GLN A 1 89 ? 51.777 9.899 -32.396 1.00 48.62 89 GLN A N 1
ATOM 728 C CA . GLN A 1 89 ? 52.884 9.958 -31.424 1.00 48.62 89 GLN A CA 1
ATOM 729 C C . GLN A 1 89 ? 52.762 8.951 -30.268 1.00 48.62 89 GLN A C 1
ATOM 731 O O . GLN A 1 89 ? 53.766 8.635 -29.641 1.00 48.62 89 GLN A O 1
ATOM 736 N N . ALA A 1 90 ? 51.576 8.388 -30.010 1.00 44.69 90 ALA A N 1
ATOM 737 C CA . ALA A 1 90 ? 51.368 7.441 -28.906 1.00 44.69 90 ALA A CA 1
ATOM 738 C C . ALA A 1 90 ? 51.692 5.973 -29.265 1.00 44.69 90 ALA A C 1
ATOM 740 O O . ALA A 1 90 ? 51.908 5.148 -28.378 1.00 44.69 90 ALA A O 1
ATOM 741 N N . GLY A 1 91 ? 51.760 5.628 -30.557 1.00 45.72 91 GLY A N 1
ATOM 742 C CA . GLY A 1 91 ? 51.962 4.243 -31.006 1.00 45.72 91 GLY A CA 1
ATOM 743 C C . GLY A 1 91 ? 53.324 3.636 -30.638 1.00 45.72 91 GLY A C 1
ATOM 744 O O . GLY A 1 91 ? 53.417 2.429 -30.427 1.00 45.72 91 GLY A O 1
ATOM 745 N N . SER A 1 92 ? 54.378 4.448 -30.503 1.00 48.84 92 SER A N 1
ATOM 746 C CA . SER A 1 92 ? 55.732 3.959 -30.193 1.00 48.84 92 SER A CA 1
ATOM 747 C C . SER A 1 92 ? 55.946 3.622 -28.712 1.00 48.84 92 SER A C 1
ATOM 749 O O . SER A 1 92 ? 56.831 2.827 -28.391 1.00 48.84 92 SER A O 1
ATOM 751 N N . PHE A 1 93 ? 55.121 4.157 -27.806 1.00 51.12 93 PHE A N 1
ATOM 752 C CA . PHE A 1 93 ? 55.226 3.886 -26.367 1.00 51.12 93 PHE A CA 1
ATOM 753 C C . PHE A 1 93 ? 54.472 2.608 -25.960 1.00 51.12 93 PHE A C 1
ATOM 755 O O . PHE A 1 93 ? 54.949 1.831 -25.131 1.00 51.12 93 PHE A O 1
ATOM 762 N N . VAL A 1 94 ? 53.341 2.331 -26.625 1.00 54.12 94 VAL A N 1
ATOM 763 C CA . VAL A 1 94 ? 52.504 1.137 -26.392 1.00 54.12 94 VAL A CA 1
ATOM 764 C C . VAL A 1 94 ? 53.237 -0.159 -26.759 1.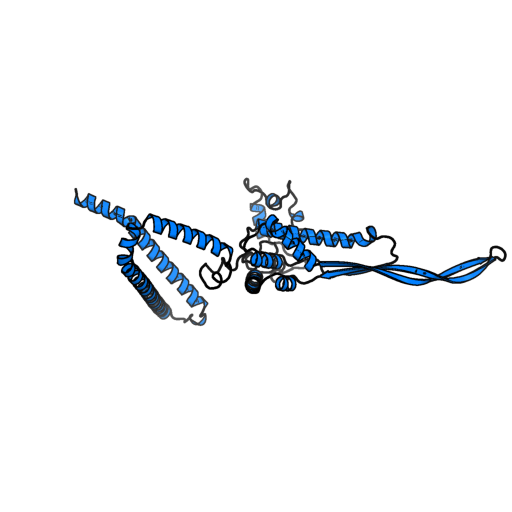00 54.12 94 VAL A C 1
ATOM 766 O O . VAL A 1 94 ? 53.077 -1.175 -26.085 1.00 54.12 94 VAL A O 1
ATOM 769 N N . ILE A 1 95 ? 54.102 -0.122 -27.777 1.00 56.69 95 ILE A N 1
ATOM 770 C CA . ILE A 1 95 ? 54.887 -1.291 -28.199 1.00 56.69 95 ILE A CA 1
ATOM 771 C C . ILE A 1 95 ? 56.055 -1.562 -27.232 1.00 56.69 95 ILE A C 1
ATOM 773 O O . ILE A 1 95 ? 56.350 -2.722 -26.941 1.00 56.69 95 ILE A O 1
ATOM 777 N N . ARG A 1 96 ? 56.694 -0.518 -26.678 1.00 62.62 96 ARG A N 1
ATOM 778 C CA . ARG A 1 96 ? 57.857 -0.657 -25.775 1.00 62.62 96 ARG A CA 1
ATOM 779 C C . ARG A 1 96 ? 57.501 -1.161 -24.376 1.00 62.62 96 ARG A C 1
ATOM 781 O O . ARG A 1 96 ? 58.263 -1.937 -23.810 1.00 62.62 96 ARG A O 1
ATOM 788 N N . HIS A 1 97 ? 56.339 -0.790 -23.840 1.00 65.19 97 HIS A N 1
ATOM 789 C CA . HIS A 1 97 ? 55.922 -1.160 -22.481 1.00 65.19 97 HIS A CA 1
ATOM 790 C C . HIS A 1 97 ? 54.659 -2.029 -22.455 1.00 65.19 97 HIS A C 1
ATOM 792 O O . HIS A 1 97 ? 53.802 -1.850 -21.596 1.00 65.19 97 HIS A O 1
ATOM 798 N N . ARG A 1 98 ? 54.549 -3.023 -23.350 1.00 64.56 98 ARG A N 1
ATOM 799 C CA . ARG A 1 98 ? 53.370 -3.915 -23.454 1.00 64.56 98 ARG A CA 1
ATOM 800 C C . ARG A 1 98 ? 52.894 -4.513 -22.119 1.00 64.56 98 ARG A C 1
ATOM 802 O O . ARG A 1 98 ? 51.698 -4.658 -21.906 1.00 64.56 98 ARG A O 1
ATOM 809 N N . ARG A 1 99 ? 53.825 -4.828 -21.206 1.00 73.00 99 ARG A N 1
ATOM 810 C CA . ARG A 1 99 ? 53.515 -5.359 -19.865 1.00 73.00 99 ARG A CA 1
ATOM 811 C C . ARG A 1 99 ? 53.017 -4.267 -18.908 1.00 73.00 99 ARG A C 1
ATOM 813 O O . ARG A 1 99 ? 52.040 -4.488 -18.209 1.00 73.00 99 ARG A O 1
ATOM 820 N N . GLY A 1 100 ? 53.628 -3.080 -18.927 1.00 75.19 100 GLY A N 1
ATOM 821 C CA . GLY A 1 100 ? 53.193 -1.940 -18.108 1.00 75.19 100 GLY A CA 1
ATOM 822 C C . GLY A 1 100 ? 51.847 -1.366 -18.555 1.00 75.19 100 GLY A C 1
ATOM 823 O O . GLY A 1 100 ? 51.017 -1.023 -17.723 1.00 75.19 100 GLY A O 1
ATOM 824 N N . VAL A 1 101 ? 51.587 -1.349 -19.865 1.00 75.31 101 VAL A N 1
ATOM 825 C CA . VAL A 1 101 ? 50.293 -0.951 -20.434 1.00 75.31 101 VAL A CA 1
ATOM 826 C C . VAL A 1 101 ? 49.203 -1.962 -20.076 1.00 75.31 101 VAL A C 1
ATOM 828 O O . VAL A 1 101 ? 48.111 -1.550 -19.710 1.00 75.31 101 VAL A O 1
ATOM 831 N N . ALA A 1 102 ? 49.492 -3.267 -20.106 1.00 75.12 102 ALA A N 1
ATOM 832 C CA . ALA A 1 102 ? 48.537 -4.285 -19.663 1.00 75.12 102 ALA A CA 1
ATOM 833 C C . ALA A 1 102 ? 48.184 -4.142 -18.170 1.00 75.12 102 ALA A C 1
ATOM 835 O O . ALA A 1 102 ? 47.012 -4.229 -17.817 1.00 75.12 102 ALA A O 1
ATOM 836 N N . ILE A 1 103 ? 49.171 -3.853 -17.313 1.00 82.94 103 ILE A N 1
ATOM 837 C CA . ILE A 1 103 ? 48.951 -3.602 -15.879 1.00 82.94 103 ILE A CA 1
ATOM 838 C C . ILE A 1 103 ? 48.139 -2.318 -15.661 1.00 82.94 103 ILE A C 1
ATOM 840 O O . ILE A 1 103 ? 47.204 -2.322 -14.869 1.00 82.94 103 ILE A O 1
ATOM 844 N N . LEU A 1 104 ? 48.427 -1.239 -16.395 1.00 79.50 104 LEU A N 1
ATOM 845 C CA . LEU A 1 104 ? 47.643 0.001 -16.336 1.00 79.50 104 LEU A CA 1
ATOM 846 C C . LEU A 1 104 ? 46.203 -0.191 -16.818 1.00 79.50 104 LEU A C 1
ATOM 848 O O . LEU A 1 104 ? 45.288 0.346 -16.207 1.00 79.50 104 LEU A O 1
ATOM 852 N N . ILE A 1 105 ? 45.987 -0.966 -17.883 1.00 78.56 105 ILE A N 1
ATOM 853 C CA . ILE A 1 105 ? 44.643 -1.304 -18.366 1.00 78.56 105 ILE A CA 1
ATOM 854 C C . ILE A 1 105 ? 43.907 -2.155 -17.328 1.00 78.56 105 ILE A C 1
ATOM 856 O O . ILE A 1 105 ? 42.738 -1.896 -17.070 1.00 78.56 105 ILE A O 1
ATOM 860 N N . ALA A 1 106 ? 44.576 -3.123 -16.696 1.00 81.69 106 ALA A N 1
ATOM 861 C CA . ALA A 1 106 ? 43.985 -3.930 -15.631 1.00 81.69 106 ALA A CA 1
ATOM 862 C C . ALA A 1 106 ? 43.623 -3.080 -14.402 1.00 81.69 106 ALA A C 1
ATOM 864 O O . ALA A 1 106 ? 42.511 -3.189 -13.899 1.00 81.69 106 ALA A O 1
ATOM 865 N N . LEU A 1 107 ? 44.508 -2.176 -13.967 1.00 84.44 107 LEU A N 1
ATOM 866 C CA . LEU A 1 107 ? 44.235 -1.235 -12.876 1.00 84.44 107 LEU A CA 1
ATOM 867 C C . LEU A 1 107 ? 43.119 -0.250 -13.227 1.00 84.44 107 LEU A C 1
ATOM 869 O O . LEU A 1 107 ? 42.300 0.054 -12.372 1.00 84.44 107 LEU A O 1
ATOM 873 N N . LEU A 1 108 ? 43.045 0.213 -14.476 1.00 82.25 108 LEU A N 1
ATOM 874 C CA . LEU A 1 108 ? 41.962 1.076 -14.944 1.00 82.25 108 LEU A CA 1
ATOM 875 C C . LEU A 1 108 ? 40.636 0.311 -15.010 1.00 82.25 108 LEU A C 1
ATOM 877 O O . LEU A 1 108 ? 39.614 0.861 -14.628 1.00 82.25 108 LEU A O 1
ATOM 881 N N . LEU A 1 109 ? 40.635 -0.956 -15.429 1.00 79.69 109 LEU A N 1
ATOM 882 C CA . LEU A 1 109 ? 39.444 -1.810 -15.396 1.00 79.69 109 LEU A CA 1
ATOM 883 C C . LEU A 1 109 ? 38.988 -2.094 -13.961 1.00 79.69 109 LEU A C 1
ATOM 885 O O . LEU A 1 109 ? 37.794 -2.040 -13.693 1.00 79.69 109 LEU A O 1
ATOM 889 N N . ILE A 1 110 ? 39.920 -2.324 -13.035 1.00 81.19 110 ILE A N 1
ATOM 890 C CA . ILE A 1 110 ? 39.631 -2.450 -11.600 1.00 81.19 110 ILE A CA 1
ATOM 891 C C . ILE A 1 110 ? 39.087 -1.124 -11.050 1.00 81.19 110 ILE A C 1
ATOM 893 O O . ILE A 1 110 ? 38.088 -1.122 -10.343 1.00 81.19 110 ILE A O 1
ATOM 897 N N . PHE A 1 111 ? 39.674 0.011 -11.432 1.00 74.31 111 PHE A N 1
ATOM 898 C CA . PHE A 1 111 ? 39.194 1.341 -11.056 1.00 74.31 111 PHE A CA 1
ATOM 899 C C . PHE A 1 111 ? 37.781 1.612 -11.589 1.00 74.31 111 PHE A C 1
ATOM 901 O O . PHE A 1 111 ? 36.933 2.099 -10.850 1.00 74.31 111 PHE A O 1
ATOM 908 N N . VAL A 1 112 ? 37.499 1.243 -12.843 1.00 69.25 112 VAL A N 1
ATOM 909 C CA . VAL A 1 112 ? 36.163 1.337 -13.447 1.00 69.25 112 VAL A CA 1
ATOM 910 C C . VAL A 1 112 ? 35.178 0.422 -12.724 1.00 69.25 112 VAL A C 1
ATOM 912 O O . VAL A 1 112 ? 34.098 0.890 -12.402 1.00 69.25 112 VAL A O 1
ATOM 915 N N . LEU A 1 113 ? 35.549 -0.821 -12.396 1.00 68.50 113 LEU A N 1
ATOM 916 C CA . LEU A 1 113 ? 34.702 -1.747 -11.630 1.00 68.50 113 LEU A CA 1
ATOM 917 C C . LEU A 1 113 ? 34.375 -1.214 -10.224 1.00 68.50 113 LEU A C 1
ATOM 919 O O . LEU A 1 113 ? 33.231 -1.311 -9.783 1.00 68.50 113 LEU A O 1
ATOM 923 N N . ILE A 1 114 ? 35.351 -0.596 -9.550 1.00 63.22 114 ILE A N 1
ATOM 924 C CA . ILE A 1 114 ? 35.172 0.021 -8.226 1.00 63.22 114 ILE A CA 1
ATOM 925 C C . ILE A 1 114 ? 34.279 1.272 -8.319 1.00 63.22 114 ILE A C 1
ATOM 927 O O . ILE A 1 114 ? 33.389 1.451 -7.491 1.00 63.22 114 ILE A O 1
ATOM 931 N N . PHE A 1 115 ? 34.444 2.111 -9.348 1.00 49.50 115 PHE A N 1
ATOM 932 C CA . PHE A 1 115 ? 33.637 3.328 -9.524 1.00 49.50 115 PHE A CA 1
ATOM 933 C C . PHE A 1 115 ? 32.230 3.073 -10.083 1.00 49.50 115 PHE A C 1
ATOM 935 O O . PHE A 1 115 ? 31.301 3.801 -9.732 1.00 49.50 115 PHE A O 1
ATOM 942 N N . THR A 1 116 ? 32.017 2.015 -10.874 1.00 54.06 116 THR A N 1
ATOM 943 C CA . THR A 1 116 ? 30.661 1.565 -11.243 1.00 54.06 116 THR A CA 1
ATOM 944 C C . THR A 1 116 ? 29.866 1.056 -10.040 1.00 54.06 116 THR A C 1
ATOM 946 O O . THR A 1 116 ? 28.642 1.025 -10.098 1.00 54.06 116 THR A O 1
ATOM 949 N N . GLY A 1 117 ? 30.540 0.704 -8.939 1.00 52.66 117 GLY A N 1
ATOM 950 C CA . GLY A 1 117 ? 29.896 0.332 -7.680 1.00 52.66 117 GLY A CA 1
ATOM 951 C C . GLY A 1 117 ? 29.425 1.512 -6.820 1.00 52.66 117 GLY A C 1
ATOM 952 O O . GLY A 1 117 ? 28.612 1.298 -5.928 1.00 52.66 117 GLY A O 1
ATOM 953 N N . LEU A 1 118 ? 29.896 2.746 -7.062 1.00 48.69 118 LEU A N 1
ATOM 954 C CA . LEU A 1 118 ? 29.730 3.863 -6.111 1.00 48.69 118 LEU A CA 1
ATOM 955 C C . LEU A 1 118 ? 29.176 5.175 -6.693 1.00 48.69 118 LEU A C 1
ATOM 957 O O . LEU A 1 118 ? 29.043 6.153 -5.962 1.00 48.69 118 LEU A O 1
ATOM 961 N N . SER A 1 119 ? 28.811 5.256 -7.975 1.00 46.62 119 SER A N 1
ATOM 962 C CA . SER A 1 119 ? 28.249 6.499 -8.541 1.00 46.62 119 SER A CA 1
ATOM 963 C C . SER A 1 119 ? 27.251 6.244 -9.670 1.00 46.62 119 SER A C 1
ATOM 965 O O . SER A 1 119 ? 27.518 6.514 -10.839 1.00 46.62 119 SER A O 1
ATOM 967 N N . SER A 1 120 ? 26.071 5.742 -9.310 1.00 45.47 120 SER A N 1
ATOM 968 C CA . SER A 1 120 ? 24.949 5.546 -10.235 1.00 45.47 120 SER A CA 1
ATOM 969 C C . SER A 1 120 ? 23.845 6.566 -9.970 1.00 45.47 120 SER A C 1
ATOM 971 O O . SER A 1 120 ? 22.803 6.210 -9.432 1.00 45.47 120 SER A O 1
ATOM 973 N N . CYS A 1 121 ? 24.054 7.837 -10.325 1.00 47.31 121 CYS A N 1
ATOM 974 C CA . CYS A 1 121 ? 22.914 8.755 -10.458 1.00 47.31 121 CYS A CA 1
ATOM 975 C C . CYS A 1 121 ? 23.175 9.992 -11.331 1.00 47.31 121 CYS A C 1
ATOM 977 O O . CYS A 1 121 ? 22.325 10.387 -12.125 1.00 47.31 121 CYS A O 1
ATOM 979 N N . SER A 1 122 ? 24.378 10.562 -11.301 1.00 45.38 122 SER A N 1
ATOM 980 C CA . SER A 1 122 ? 24.585 11.908 -11.863 1.00 45.38 122 SER A CA 1
ATOM 981 C C . SER A 1 122 ? 24.726 11.952 -13.395 1.00 45.38 122 SER A C 1
ATOM 983 O O . SER A 1 122 ? 24.474 12.979 -14.024 1.00 45.38 122 SER A O 1
ATOM 985 N N . SER A 1 123 ? 25.125 10.848 -14.031 1.00 43.38 123 SER A N 1
ATOM 986 C CA . SER A 1 123 ? 25.374 10.781 -15.482 1.00 43.38 123 SER A CA 1
ATOM 987 C C . SER A 1 123 ? 24.214 10.192 -16.296 1.00 43.38 123 SER A C 1
ATOM 989 O O . SER A 1 123 ? 24.212 10.317 -17.520 1.00 43.38 123 SER A O 1
ATOM 991 N N . LEU A 1 124 ? 23.198 9.614 -15.643 1.00 44.66 124 LEU A N 1
ATOM 992 C CA . LEU A 1 124 ? 21.993 9.099 -16.310 1.00 44.66 124 LEU A CA 1
ATOM 993 C C . LEU A 1 124 ? 20.997 10.217 -16.662 1.00 44.66 124 LEU A C 1
ATOM 995 O O . LEU A 1 124 ? 20.311 10.128 -17.679 1.00 44.66 124 LEU A O 1
ATOM 999 N N . LEU A 1 125 ? 20.972 11.305 -15.884 1.00 45.91 125 LEU A N 1
ATOM 1000 C CA . LEU A 1 125 ? 19.986 12.380 -16.026 1.00 45.91 125 LEU A CA 1
ATOM 1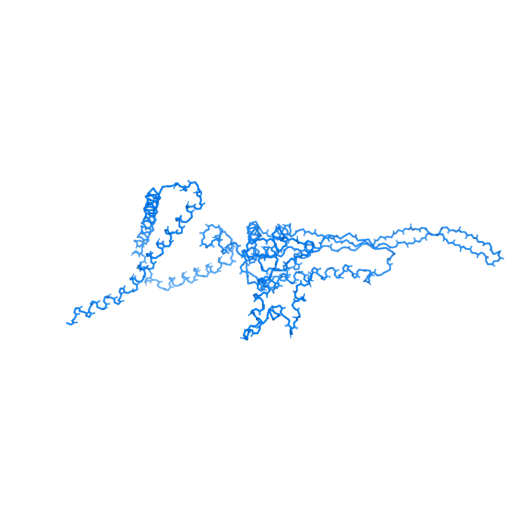001 C C . LEU A 1 125 ? 20.308 13.398 -17.146 1.00 45.91 125 LEU A C 1
ATOM 1003 O O . LEU A 1 125 ? 19.422 14.137 -17.564 1.00 45.91 125 LEU A O 1
ATOM 1007 N N . SER A 1 126 ? 21.541 13.444 -17.677 1.00 42.38 126 SER A N 1
ATOM 1008 C CA . SER A 1 126 ? 21.979 14.515 -18.604 1.00 42.38 126 SER A CA 1
ATOM 1009 C C . SER A 1 126 ? 22.095 14.146 -20.097 1.00 42.38 126 SER A C 1
ATOM 1011 O O . SER A 1 126 ? 22.535 14.972 -20.896 1.00 42.38 126 SER A O 1
ATOM 1013 N N . GLY A 1 127 ? 21.585 12.983 -20.528 1.00 43.59 127 GLY A N 1
ATOM 1014 C CA . GLY A 1 127 ? 21.117 12.816 -21.919 1.00 43.59 127 GLY A CA 1
ATOM 1015 C C . GLY A 1 127 ? 21.880 11.844 -22.826 1.00 43.59 127 GLY A C 1
ATOM 1016 O O . GLY A 1 127 ? 22.453 12.257 -23.835 1.00 43.59 127 GLY A O 1
ATOM 1017 N N . GLY A 1 128 ? 21.817 10.537 -22.538 1.00 40.25 128 GLY A N 1
ATOM 1018 C CA . GLY A 1 128 ? 22.552 9.528 -23.320 1.00 40.25 128 GLY A CA 1
ATOM 1019 C C . GLY A 1 128 ? 21.803 8.283 -23.806 1.00 40.25 128 GLY A C 1
ATOM 1020 O O . GLY A 1 128 ? 22.320 7.612 -24.694 1.00 40.25 128 GLY A O 1
ATOM 1021 N N . PHE A 1 129 ? 20.609 7.964 -23.303 1.00 34.09 129 PHE A N 1
ATOM 1022 C CA . PHE A 1 129 ? 19.835 6.799 -23.753 1.00 34.09 129 PHE A CA 1
ATOM 1023 C C . PHE A 1 129 ? 18.386 7.213 -24.009 1.00 34.09 129 PHE A C 1
ATOM 1025 O O . PHE A 1 129 ? 17.848 8.034 -23.275 1.00 34.09 129 PHE A O 1
ATOM 1032 N N . ASN A 1 130 ? 17.801 6.718 -25.107 1.00 37.22 130 ASN A N 1
ATOM 1033 C CA . ASN A 1 130 ? 16.462 7.064 -25.603 1.00 37.22 130 ASN A CA 1
ATOM 1034 C C . ASN A 1 130 ? 15.478 7.322 -24.451 1.00 37.22 130 ASN A C 1
ATOM 1036 O O . ASN A 1 130 ? 15.294 6.431 -23.627 1.00 37.22 130 ASN A O 1
ATOM 1040 N N . GLY A 1 131 ? 14.839 8.497 -24.418 1.00 45.12 131 GLY A N 1
ATOM 1041 C CA . GLY A 1 131 ? 14.004 8.992 -23.307 1.00 45.12 131 GLY A CA 1
ATOM 1042 C C . GLY A 1 131 ? 12.792 8.140 -22.897 1.00 45.12 131 GLY A C 1
ATOM 1043 O O . GLY A 1 131 ? 11.990 8.599 -22.102 1.00 45.12 131 GLY A O 1
ATOM 1044 N N . ILE A 1 132 ? 12.664 6.923 -23.429 1.00 43.00 132 ILE A N 1
ATOM 1045 C CA . ILE A 1 132 ? 11.714 5.890 -23.011 1.00 43.00 132 ILE A CA 1
ATOM 1046 C C . ILE A 1 132 ? 12.323 5.024 -21.893 1.00 43.00 132 ILE A C 1
ATOM 1048 O O . ILE A 1 132 ? 11.628 4.665 -20.953 1.00 43.00 132 ILE A O 1
ATOM 1052 N N . LEU A 1 133 ? 13.624 4.703 -21.937 1.00 50.50 133 LEU A N 1
ATOM 1053 C CA . LEU A 1 133 ? 14.226 3.792 -20.949 1.00 50.50 133 LEU A CA 1
ATOM 1054 C C . LEU A 1 133 ? 14.395 4.443 -19.567 1.00 50.50 133 LEU A C 1
ATOM 1056 O O . LEU A 1 133 ? 14.336 3.753 -18.562 1.00 50.50 133 LEU A O 1
ATOM 1060 N N . GLY A 1 134 ? 14.598 5.763 -19.525 1.00 60.78 134 GLY A N 1
ATOM 1061 C CA . GLY A 1 134 ? 14.757 6.517 -18.276 1.00 60.78 134 GLY A CA 1
ATOM 1062 C C . GLY A 1 134 ? 13.443 6.891 -17.588 1.00 60.78 134 GLY A C 1
ATOM 1063 O O . GLY A 1 134 ? 13.484 7.454 -16.506 1.00 60.78 134 GLY A O 1
ATOM 1064 N N . THR A 1 135 ? 12.296 6.617 -18.217 1.00 69.62 135 THR A N 1
ATOM 1065 C CA . THR A 1 135 ? 10.957 6.903 -17.672 1.00 69.62 135 THR A CA 1
ATOM 1066 C C . THR A 1 135 ? 10.103 5.645 -17.536 1.00 69.62 135 THR A C 1
ATOM 1068 O O . THR A 1 135 ? 8.964 5.726 -17.101 1.00 69.62 135 THR A O 1
ATOM 1071 N N . SER A 1 136 ? 10.635 4.474 -17.901 1.00 77.00 136 SER A N 1
ATOM 1072 C CA . SER A 1 136 ? 9.913 3.206 -17.788 1.00 77.00 136 SER A CA 1
ATOM 1073 C C . SER A 1 136 ? 10.263 2.474 -16.500 1.00 77.00 136 SER A C 1
ATOM 1075 O O . SER A 1 136 ? 11.405 2.550 -16.044 1.00 77.00 136 SER A O 1
ATOM 1077 N N . TYR A 1 137 ? 9.333 1.675 -15.973 1.00 85.44 137 TYR A N 1
ATOM 1078 C CA . TYR A 1 137 ? 9.716 0.646 -15.009 1.00 85.44 137 TYR A CA 1
ATOM 1079 C C . TYR A 1 137 ? 10.673 -0.333 -15.688 1.00 85.44 137 TYR A C 1
ATOM 1081 O O . TYR A 1 137 ? 10.413 -0.793 -16.804 1.00 85.44 137 TYR A O 1
ATOM 1089 N N . THR A 1 138 ? 11.799 -0.616 -15.032 1.00 85.75 138 THR A N 1
ATOM 1090 C CA . THR A 1 138 ? 12.858 -1.444 -15.631 1.00 85.75 138 THR A CA 1
ATOM 1091 C C . THR A 1 138 ? 12.784 -2.918 -15.230 1.00 85.75 138 THR A C 1
ATOM 1093 O O . THR A 1 138 ? 13.438 -3.741 -15.864 1.00 85.75 138 THR A O 1
ATOM 1096 N N . SER A 1 139 ? 11.978 -3.258 -14.220 1.00 87.50 139 SER A N 1
ATOM 1097 C CA . SER A 1 139 ? 11.644 -4.643 -13.861 1.00 87.50 139 SER A CA 1
ATOM 1098 C C . SER A 1 139 ? 10.702 -5.291 -14.882 1.00 87.50 139 SER A C 1
ATOM 1100 O O . SER A 1 139 ? 10.000 -4.598 -15.626 1.00 87.50 139 SER A O 1
ATOM 1102 N N . GLU A 1 140 ? 10.680 -6.625 -14.908 1.00 84.56 140 GLU A N 1
ATOM 1103 C CA . GLU A 1 140 ? 9.732 -7.392 -15.719 1.00 84.56 140 GLU A CA 1
ATOM 1104 C C . GLU A 1 140 ? 8.297 -7.239 -15.189 1.00 84.56 140 GLU A C 1
ATOM 1106 O O . GLU A 1 140 ? 8.085 -7.071 -13.990 1.00 84.56 140 GLU A O 1
ATOM 1111 N N . ASP A 1 141 ? 7.298 -7.328 -16.071 1.00 82.81 141 ASP A N 1
ATOM 1112 C CA . ASP A 1 141 ? 5.883 -7.160 -15.695 1.00 82.81 141 ASP A CA 1
ATOM 1113 C C . ASP A 1 141 ? 5.448 -8.179 -14.635 1.00 82.81 141 ASP A C 1
ATOM 1115 O O . ASP A 1 141 ? 4.725 -7.835 -13.705 1.00 82.81 141 ASP A O 1
ATOM 1119 N N . SER A 1 142 ? 5.945 -9.416 -14.724 1.00 79.69 142 SER A N 1
ATOM 1120 C CA . SER A 1 142 ? 5.700 -10.457 -13.724 1.00 79.69 142 SER A CA 1
ATOM 1121 C C . SER A 1 142 ? 6.278 -10.113 -12.353 1.00 79.69 142 SER A C 1
ATOM 1123 O O . SER A 1 142 ? 5.641 -10.410 -11.347 1.00 79.69 142 SER A O 1
ATOM 1125 N N . ASP A 1 143 ? 7.450 -9.475 -12.295 1.00 88.44 143 ASP A N 1
ATOM 1126 C CA . ASP A 1 143 ? 8.053 -9.045 -11.030 1.00 88.44 143 ASP A CA 1
ATOM 1127 C C . ASP A 1 143 ? 7.283 -7.878 -10.412 1.00 88.44 143 ASP A C 1
ATOM 1129 O O . ASP A 1 143 ? 7.069 -7.859 -9.200 1.00 88.44 143 ASP A O 1
ATOM 1133 N N . LEU A 1 144 ? 6.843 -6.927 -11.243 1.00 86.38 144 LEU A N 1
ATOM 1134 C CA . LEU A 1 144 ? 5.998 -5.812 -10.816 1.00 86.38 144 LEU A CA 1
ATOM 1135 C C . LEU A 1 144 ? 4.700 -6.340 -10.193 1.00 86.38 144 LEU A C 1
ATOM 1137 O O . LEU A 1 144 ? 4.393 -6.011 -9.050 1.00 86.38 144 LEU A O 1
ATOM 1141 N N . VAL A 1 145 ? 3.979 -7.207 -10.910 1.00 83.44 145 VAL A N 1
ATOM 1142 C CA . VAL A 1 145 ? 2.714 -7.800 -10.445 1.00 83.44 145 VAL A CA 1
ATOM 1143 C C . VAL A 1 145 ? 2.913 -8.673 -9.206 1.00 83.44 145 VAL A C 1
ATOM 1145 O O . VAL A 1 145 ? 2.096 -8.638 -8.292 1.00 83.44 145 VAL A O 1
ATOM 1148 N N . ALA A 1 146 ? 4.001 -9.446 -9.131 1.00 81.62 146 ALA A N 1
ATOM 1149 C CA . ALA A 1 146 ? 4.289 -10.260 -7.952 1.00 81.62 146 ALA A CA 1
ATOM 1150 C C . ALA A 1 146 ? 4.515 -9.403 -6.696 1.00 81.62 146 ALA A C 1
ATOM 1152 O O . ALA A 1 146 ? 4.084 -9.783 -5.609 1.00 81.62 146 ALA A O 1
ATOM 1153 N N . VAL A 1 147 ? 5.181 -8.255 -6.843 1.00 92.69 147 VAL A N 1
ATOM 1154 C CA . VAL A 1 147 ? 5.386 -7.290 -5.756 1.00 92.69 147 VAL A CA 1
ATOM 1155 C C . VAL A 1 147 ? 4.080 -6.631 -5.331 1.00 92.69 147 VAL A C 1
ATOM 1157 O O . VAL A 1 147 ? 3.812 -6.572 -4.133 1.00 92.69 147 VAL A O 1
ATOM 1160 N N . GLU A 1 148 ? 3.269 -6.200 -6.294 1.00 91.12 148 GLU A N 1
ATOM 1161 C CA . GLU A 1 148 ? 1.944 -5.628 -6.045 1.00 91.12 148 GLU A CA 1
ATOM 1162 C C . GLU A 1 148 ? 1.058 -6.594 -5.253 1.00 91.12 148 GLU A C 1
ATOM 1164 O O . GLU A 1 148 ? 0.604 -6.282 -4.155 1.00 91.12 148 GLU A O 1
ATOM 1169 N N . ASN A 1 149 ? 0.911 -7.825 -5.747 1.00 82.69 149 ASN A N 1
ATOM 1170 C CA . ASN A 1 149 ? 0.103 -8.850 -5.091 1.00 82.69 149 ASN A CA 1
ATOM 1171 C C . ASN A 1 149 ? 0.604 -9.168 -3.678 1.00 82.69 149 ASN A C 1
ATOM 1173 O O . ASN A 1 149 ? -0.196 -9.429 -2.782 1.00 82.69 149 ASN A O 1
ATOM 1177 N N . ALA A 1 150 ? 1.924 -9.162 -3.465 1.00 87.25 150 ALA A N 1
ATOM 1178 C CA . ALA A 1 150 ? 2.494 -9.381 -2.141 1.00 87.25 150 ALA A CA 1
ATOM 1179 C C . ALA A 1 150 ? 2.165 -8.232 -1.178 1.00 87.25 150 ALA A C 1
ATOM 1181 O O . ALA A 1 150 ? 1.915 -8.492 -0.004 1.00 87.25 150 ALA A O 1
ATOM 1182 N N . TYR A 1 151 ? 2.154 -6.985 -1.654 1.00 92.19 151 TYR A N 1
ATOM 1183 C CA . TYR A 1 151 ? 1.794 -5.830 -0.835 1.00 92.19 151 TYR A CA 1
ATOM 1184 C C . TYR A 1 151 ? 0.289 -5.800 -0.531 1.00 92.19 151 TYR A C 1
ATOM 1186 O O . TYR A 1 151 ? -0.093 -5.702 0.634 1.00 92.19 151 TYR A O 1
ATOM 1194 N N . ALA A 1 152 ? -0.559 -6.029 -1.539 1.00 84.81 152 ALA A N 1
ATOM 1195 C CA . ALA A 1 152 ? -2.005 -6.176 -1.368 1.00 84.81 152 ALA A CA 1
ATOM 1196 C C . ALA A 1 152 ? -2.371 -7.336 -0.416 1.00 84.81 152 ALA A C 1
ATOM 1198 O O . ALA A 1 152 ? -3.319 -7.248 0.361 1.00 84.81 152 ALA A O 1
ATOM 1199 N N . ALA A 1 153 ? -1.595 -8.427 -0.406 1.00 83.56 153 ALA A N 1
ATOM 1200 C CA . ALA A 1 153 ? -1.778 -9.507 0.564 1.00 83.56 153 ALA A CA 1
ATOM 1201 C C . ALA A 1 153 ? -1.494 -9.064 2.012 1.00 83.56 153 ALA A C 1
ATOM 1203 O O . ALA A 1 153 ? -2.208 -9.492 2.917 1.00 83.56 153 ALA A O 1
ATOM 1204 N N . MET A 1 154 ? -0.501 -8.194 2.241 1.00 94.88 154 MET A N 1
ATOM 1205 C CA . MET A 1 154 ? -0.245 -7.615 3.571 1.00 94.88 154 MET A CA 1
ATOM 1206 C C . MET A 1 154 ? -1.399 -6.702 4.011 1.00 94.88 154 MET A C 1
ATOM 1208 O O . MET A 1 154 ? -1.787 -6.723 5.178 1.00 94.88 154 MET A O 1
ATOM 1212 N N . GLU A 1 155 ? -1.975 -5.936 3.081 1.00 83.12 155 GLU A N 1
ATOM 1213 C CA . GLU A 1 155 ? -3.161 -5.101 3.318 1.00 83.12 155 GLU A CA 1
ATOM 1214 C C . GLU A 1 155 ? -4.383 -5.952 3.693 1.00 83.12 155 GLU A C 1
ATOM 1216 O O . GLU A 1 155 ? -5.054 -5.667 4.684 1.00 83.12 155 GLU A O 1
ATOM 1221 N N . ASN A 1 156 ? -4.612 -7.058 2.981 1.00 79.50 156 ASN A N 1
ATOM 1222 C CA . ASN A 1 156 ? -5.674 -8.013 3.304 1.00 79.50 156 ASN A CA 1
ATOM 1223 C C . ASN A 1 156 ? -5.461 -8.688 4.669 1.00 79.50 156 ASN A C 1
ATOM 1225 O O . ASN A 1 156 ? -6.419 -8.895 5.410 1.00 79.50 156 ASN A O 1
ATOM 1229 N N . GLU A 1 157 ? -4.218 -9.021 5.033 1.00 88.19 157 GLU A N 1
ATOM 1230 C CA . GLU A 1 157 ? -3.906 -9.563 6.362 1.00 88.19 157 GLU A CA 1
ATOM 1231 C C . GLU A 1 157 ? -4.200 -8.536 7.467 1.00 88.19 157 GLU A C 1
ATOM 1233 O O . GLU A 1 157 ? -4.737 -8.891 8.515 1.00 88.19 157 GLU A O 1
ATOM 1238 N N . LEU A 1 158 ? -3.876 -7.259 7.241 1.00 88.06 158 LEU A N 1
ATOM 1239 C CA . LEU A 1 158 ? -4.207 -6.178 8.169 1.00 88.06 158 LEU A CA 1
ATOM 1240 C C . LEU A 1 158 ? -5.720 -5.996 8.316 1.00 88.06 158 LEU A C 1
ATOM 1242 O O . LEU A 1 158 ? -6.190 -5.868 9.445 1.00 88.06 158 LEU A O 1
ATOM 1246 N N . GLN A 1 159 ? -6.474 -6.037 7.215 1.00 83.94 159 GLN A N 1
ATOM 1247 C CA . GLN A 1 159 ? -7.936 -6.012 7.268 1.00 83.94 159 GLN A CA 1
ATOM 1248 C C . GLN A 1 159 ? -8.468 -7.198 8.082 1.00 83.94 159 GLN A C 1
ATOM 1250 O O . GLN A 1 159 ? -9.237 -7.003 9.015 1.00 83.94 159 GLN A O 1
ATOM 1255 N N . GLY A 1 160 ? -7.964 -8.410 7.827 1.00 79.38 160 GLY A N 1
ATOM 1256 C CA . GLY A 1 160 ? -8.347 -9.601 8.588 1.00 79.38 160 GLY A CA 1
ATOM 1257 C C . GLY A 1 160 ? -8.037 -9.500 10.087 1.00 79.38 160 GLY A C 1
ATOM 1258 O O . GLY A 1 160 ? -8.814 -9.994 10.904 1.00 79.38 160 GLY A O 1
ATOM 1259 N N . LYS A 1 161 ? -6.941 -8.828 10.470 1.00 89.81 161 LYS A N 1
ATOM 1260 C CA . LYS A 1 161 ? -6.631 -8.530 11.881 1.00 89.81 161 LYS A CA 1
ATOM 1261 C C . LYS A 1 161 ? -7.653 -7.587 12.503 1.00 89.81 161 LYS A C 1
ATOM 1263 O O . LYS A 1 161 ? -8.044 -7.821 13.638 1.00 89.81 161 LYS A O 1
ATOM 1268 N N . ILE A 1 162 ? -8.081 -6.552 11.779 1.00 83.88 162 ILE A N 1
ATOM 1269 C CA . ILE A 1 162 ? -9.108 -5.606 12.244 1.00 83.88 162 ILE A CA 1
ATOM 1270 C C . ILE A 1 162 ? -10.455 -6.318 12.397 1.00 83.88 162 ILE A C 1
ATOM 1272 O O . ILE A 1 162 ? -11.083 -6.206 13.446 1.00 83.88 162 ILE A O 1
ATOM 1276 N N . ASP A 1 163 ? -10.849 -7.117 11.405 1.00 85.62 163 ASP A N 1
ATOM 1277 C CA . ASP A 1 163 ? -12.110 -7.869 11.414 1.00 85.62 163 ASP A CA 1
ATOM 1278 C C . ASP A 1 163 ? -12.161 -8.918 12.540 1.00 85.62 163 ASP A C 1
ATOM 1280 O O . ASP A 1 163 ? -13.236 -9.312 12.990 1.00 85.62 163 ASP A O 1
ATOM 1284 N N . SER A 1 164 ? -10.996 -9.379 13.006 1.00 90.94 164 SER A N 1
ATOM 1285 C CA . SER A 1 164 ? -10.876 -10.380 14.072 1.00 90.94 164 SER A CA 1
ATOM 1286 C C . SER A 1 164 ? -10.738 -9.776 15.473 1.00 90.94 164 SER A C 1
ATOM 1288 O O . SER A 1 164 ? -10.686 -10.542 16.433 1.00 90.94 164 SER A O 1
ATOM 1290 N N . VAL A 1 165 ? -10.706 -8.443 15.637 1.00 91.44 165 VAL A N 1
ATOM 1291 C CA . VAL A 1 165 ? -10.404 -7.809 16.938 1.00 91.44 165 VAL A CA 1
ATOM 1292 C C . VAL A 1 165 ? -11.344 -8.272 18.050 1.00 91.44 165 VAL A C 1
ATOM 1294 O O . VAL A 1 165 ? -10.862 -8.662 19.106 1.00 91.44 165 VAL A O 1
ATOM 1297 N N . GLU A 1 166 ? -12.658 -8.298 17.833 1.00 88.94 166 GLU A N 1
ATOM 1298 C CA . GLU A 1 166 ? -13.622 -8.685 18.884 1.00 88.94 166 GLU A CA 1
ATOM 1299 C C . GLU A 1 166 ? -13.495 -10.155 19.298 1.00 88.94 166 GLU A C 1
ATOM 1301 O O . GLU A 1 166 ? -13.812 -10.538 20.424 1.00 88.94 166 GLU A O 1
ATOM 1306 N N . LYS A 1 167 ? -13.010 -10.992 18.377 1.00 94.81 167 LYS A N 1
ATOM 1307 C CA . LYS A 1 167 ? -12.740 -12.405 18.631 1.00 94.81 167 LYS A CA 1
ATOM 1308 C C . LYS A 1 167 ? -11.414 -12.599 19.367 1.00 94.81 167 LYS A C 1
ATOM 1310 O O . LYS A 1 167 ? -11.338 -13.445 20.256 1.00 94.81 167 LYS A O 1
ATOM 1315 N N . ASP A 1 168 ? -10.384 -11.857 18.971 1.00 96.00 168 ASP A N 1
ATOM 1316 C CA . ASP A 1 168 ? -9.023 -11.990 19.497 1.00 96.00 168 ASP A CA 1
ATOM 1317 C C . ASP A 1 168 ? -8.848 -11.263 20.843 1.00 96.00 168 ASP A C 1
ATOM 1319 O O . ASP A 1 168 ? -8.017 -11.665 21.659 1.00 96.00 168 ASP A O 1
ATOM 1323 N N . TYR A 1 169 ? -9.666 -10.239 21.101 1.00 95.31 169 TYR A N 1
ATOM 1324 C CA . TYR A 1 169 ? -9.685 -9.436 22.324 1.00 95.31 169 TYR A CA 1
ATOM 1325 C C . TYR A 1 169 ? -11.085 -9.414 22.953 1.00 95.31 169 TYR A C 1
ATOM 1327 O O . TYR A 1 169 ? -11.686 -8.348 23.030 1.00 95.31 169 TYR A O 1
ATOM 1335 N N . PRO A 1 170 ? -11.630 -10.559 23.406 1.00 94.94 170 PRO A N 1
ATOM 1336 C CA . PRO A 1 170 ? -12.949 -10.603 24.025 1.00 94.94 170 PRO A CA 1
ATOM 1337 C C . PRO A 1 170 ? -12.932 -9.983 25.431 1.00 94.94 170 PRO A C 1
ATOM 1339 O O . PRO A 1 170 ? -11.887 -9.893 26.075 1.00 94.94 170 PRO A O 1
ATOM 1342 N N . GLY A 1 171 ? -14.113 -9.650 25.955 1.00 91.88 171 GLY A N 1
ATOM 1343 C CA . GLY A 1 171 ? -14.279 -9.173 27.336 1.00 91.88 171 GLY A CA 1
ATOM 1344 C C . GLY A 1 171 ? -14.447 -7.661 27.485 1.00 91.88 171 GLY A C 1
ATOM 1345 O O . GLY A 1 171 ? -14.533 -7.184 28.612 1.00 91.88 171 GLY A O 1
ATOM 1346 N N . TYR A 1 172 ? -14.532 -6.928 26.375 1.00 94.69 172 TYR A N 1
ATOM 1347 C CA . TYR A 1 172 ? -14.955 -5.530 26.359 1.00 94.69 172 TYR A CA 1
ATOM 1348 C C . TYR A 1 172 ? -16.466 -5.424 26.155 1.00 94.69 172 TYR A C 1
ATOM 1350 O O . TYR A 1 172 ? -17.049 -6.192 25.386 1.00 94.69 172 TYR A O 1
ATOM 1358 N N . ASP A 1 173 ? -17.083 -4.454 26.826 1.00 95.12 173 ASP A N 1
ATOM 1359 C CA . ASP A 1 173 ? -18.501 -4.123 26.676 1.00 95.12 173 ASP A CA 1
ATOM 1360 C C . ASP A 1 173 ? -18.757 -3.317 25.388 1.00 95.12 173 ASP A C 1
ATOM 1362 O O . ASP A 1 173 ? -19.843 -3.383 24.813 1.00 95.12 173 ASP A O 1
ATOM 1366 N N . GLU A 1 174 ? -17.757 -2.561 24.912 1.00 91.25 174 GLU A N 1
ATOM 1367 C CA . GLU A 1 174 ? -17.847 -1.730 23.706 1.00 91.25 174 GLU A CA 1
ATOM 1368 C C . GLU A 1 174 ? -16.526 -1.695 22.918 1.00 91.25 174 GLU A C 1
ATOM 1370 O O . GLU A 1 174 ? -15.446 -1.551 23.492 1.00 91.25 174 GLU A O 1
ATOM 1375 N N . TYR A 1 175 ? -16.615 -1.746 21.585 1.00 90.69 175 TYR A N 1
ATOM 1376 C CA . TYR A 1 175 ? -15.482 -1.558 20.674 1.00 90.69 175 TYR A CA 1
ATOM 1377 C C . TYR A 1 175 ? -15.680 -0.274 19.867 1.00 90.69 175 TYR A C 1
ATOM 1379 O O . TYR A 1 175 ? -16.676 -0.116 19.160 1.00 90.69 175 TYR A O 1
ATOM 1387 N N . LYS A 1 176 ? -14.722 0.652 19.959 1.00 87.25 176 LYS A N 1
ATOM 1388 C CA . LYS A 1 176 ? -14.741 1.929 19.233 1.00 87.25 176 LYS A CA 1
ATOM 1389 C C . LYS A 1 176 ? -13.702 1.910 18.121 1.00 87.25 176 LYS A C 1
ATOM 1391 O O . LYS A 1 176 ? -12.506 1.834 18.392 1.00 87.25 176 LYS A O 1
ATOM 1396 N N . TYR A 1 177 ? -14.158 2.014 16.876 1.00 86.25 177 TYR A N 1
ATOM 1397 C CA . TYR A 1 177 ? -13.304 1.949 15.691 1.00 86.25 177 TYR A CA 1
ATOM 1398 C C . TYR A 1 177 ? -13.046 3.339 15.098 1.00 86.25 177 TYR A C 1
ATOM 1400 O O . TYR A 1 177 ? -13.974 4.063 14.741 1.00 86.25 177 TYR A O 1
ATOM 1408 N N . GLU A 1 178 ? -11.771 3.682 14.937 1.00 86.62 178 GLU A N 1
ATOM 1409 C CA . GLU A 1 178 ? -11.290 4.855 14.203 1.00 86.62 178 GLU A CA 1
ATOM 1410 C C . GLU A 1 178 ? -10.325 4.381 13.112 1.00 86.62 178 GLU A C 1
ATOM 1412 O O . GLU A 1 178 ? -9.123 4.235 13.350 1.00 86.62 178 GLU A O 1
ATOM 1417 N N . LEU A 1 179 ? -10.858 4.068 11.929 1.00 83.31 179 LEU A N 1
ATOM 1418 C CA . LEU A 1 179 ? -10.110 3.388 10.872 1.00 83.31 179 LEU A CA 1
ATOM 1419 C C . LEU A 1 179 ? -9.904 4.292 9.655 1.00 83.31 179 LEU A C 1
ATOM 1421 O O . LEU A 1 179 ? -10.872 4.708 9.018 1.00 83.31 179 LEU A O 1
ATOM 1425 N N . ASP A 1 180 ? -8.644 4.546 9.309 1.00 79.69 180 ASP A N 1
ATOM 1426 C CA . ASP A 1 180 ? -8.277 5.093 8.003 1.00 79.69 180 ASP A CA 1
ATOM 1427 C C . ASP A 1 180 ? -8.395 4.029 6.891 1.00 79.69 180 ASP A C 1
ATOM 1429 O O . ASP A 1 180 ? -8.496 2.829 7.146 1.00 79.69 180 ASP A O 1
ATOM 1433 N N . GLY A 1 181 ? -8.367 4.465 5.628 1.00 72.44 181 GLY A N 1
ATOM 1434 C CA . GLY A 1 181 ? -8.454 3.560 4.479 1.00 72.44 181 GLY A CA 1
ATOM 1435 C C . GLY A 1 181 ? -7.248 2.621 4.357 1.00 72.44 181 GLY A C 1
ATOM 1436 O O . GLY A 1 181 ? -6.100 3.048 4.520 1.00 72.44 181 GLY A O 1
ATOM 1437 N N . ILE A 1 182 ? -7.519 1.358 4.016 1.00 75.75 182 ILE A N 1
ATOM 1438 C CA . ILE A 1 182 ? -6.530 0.353 3.604 1.00 75.75 182 ILE A CA 1
ATOM 1439 C C . ILE A 1 182 ? -6.565 0.237 2.080 1.00 75.75 182 ILE A C 1
ATOM 1441 O O . ILE A 1 182 ? -7.634 0.272 1.473 1.00 75.75 182 ILE A O 1
ATOM 1445 N N . GLY A 1 183 ? -5.393 0.119 1.469 1.00 77.62 183 GLY A N 1
ATOM 1446 C CA . GLY A 1 183 ? -5.214 0.153 0.028 1.00 77.62 183 GLY A CA 1
ATOM 1447 C C . GLY A 1 183 ? -4.193 1.201 -0.388 1.00 77.62 183 GLY A C 1
ATOM 1448 O O . GLY A 1 183 ? -3.958 2.208 0.295 1.00 77.62 183 GLY A O 1
ATOM 1449 N N . HIS A 1 184 ? -3.603 0.967 -1.550 1.00 84.31 184 HIS A N 1
ATOM 1450 C CA . HIS A 1 184 ? -2.563 1.808 -2.106 1.00 84.31 184 HIS A CA 1
ATOM 1451 C C . HIS A 1 184 ? -2.692 1.917 -3.628 1.00 84.31 184 HIS A C 1
ATOM 1453 O O . HIS A 1 184 ? -3.477 1.216 -4.261 1.00 84.31 184 HIS A O 1
ATOM 1459 N N . ASN A 1 185 ? -1.927 2.833 -4.225 1.00 86.19 185 ASN A N 1
ATOM 1460 C CA . ASN A 1 185 ? -1.806 2.927 -5.675 1.00 86.19 185 ASN A CA 1
ATOM 1461 C C . ASN A 1 185 ? -0.648 2.026 -6.155 1.00 86.19 185 ASN A C 1
ATOM 1463 O O . ASN A 1 185 ? 0.511 2.341 -5.846 1.00 86.19 185 ASN A O 1
ATOM 1467 N N . PRO A 1 186 ? -0.916 0.990 -6.974 1.00 86.44 186 PRO A N 1
ATOM 1468 C CA . PRO A 1 186 ? 0.115 0.077 -7.474 1.00 86.44 186 PRO A CA 1
ATOM 1469 C C . PRO A 1 186 ? 1.245 0.786 -8.228 1.00 86.44 186 PRO A C 1
ATOM 1471 O O . PRO A 1 186 ? 2.434 0.495 -8.073 1.00 86.44 186 PRO A O 1
ATOM 1474 N N . HIS A 1 187 ? 0.894 1.803 -9.022 1.00 90.56 187 HIS A N 1
ATOM 1475 C CA . HIS A 1 187 ? 1.868 2.595 -9.767 1.00 90.56 187 HIS A CA 1
ATOM 1476 C C . HIS A 1 187 ? 2.740 3.461 -8.860 1.00 90.56 187 HIS A C 1
ATOM 1478 O O . HIS A 1 187 ? 3.895 3.728 -9.197 1.00 90.56 187 HIS A O 1
ATOM 1484 N N . GLU A 1 188 ? 2.232 3.895 -7.711 1.00 93.50 188 GLU A N 1
ATOM 1485 C CA . GLU A 1 188 ? 3.002 4.674 -6.744 1.00 93.50 188 GLU A CA 1
ATOM 1486 C C . GLU A 1 188 ? 4.039 3.799 -6.039 1.00 93.50 188 GLU A C 1
ATOM 1488 O O . GLU A 1 188 ? 5.227 4.140 -6.052 1.00 93.50 188 GLU A O 1
ATOM 1493 N N . LEU A 1 189 ? 3.633 2.621 -5.552 1.00 94.50 189 LEU A N 1
ATOM 1494 C CA . LEU A 1 189 ? 4.544 1.630 -4.975 1.00 94.50 189 LEU A CA 1
ATOM 1495 C C . LEU A 1 189 ? 5.620 1.205 -5.985 1.00 94.50 189 LEU A C 1
ATOM 1497 O O . LEU A 1 189 ? 6.821 1.253 -5.688 1.00 94.50 189 LEU A O 1
ATOM 1501 N N . ALA A 1 190 ? 5.215 0.881 -7.216 1.00 95.06 190 ALA A N 1
ATOM 1502 C CA . ALA A 1 190 ? 6.141 0.511 -8.281 1.00 95.06 190 ALA A CA 1
ATOM 1503 C C . ALA A 1 190 ? 7.139 1.631 -8.604 1.00 95.06 190 ALA A C 1
ATOM 1505 O O . ALA A 1 190 ? 8.322 1.362 -8.843 1.00 95.06 190 ALA A O 1
ATOM 1506 N N . SER A 1 191 ? 6.697 2.891 -8.578 1.00 94.94 191 SER A N 1
ATOM 1507 C CA . SER A 1 191 ? 7.548 4.060 -8.827 1.00 94.94 191 SER A CA 1
ATOM 1508 C C . SER A 1 191 ? 8.571 4.274 -7.714 1.00 94.94 191 SER A C 1
ATOM 1510 O O . SER A 1 191 ? 9.732 4.563 -8.011 1.00 94.94 191 SER A O 1
ATOM 1512 N N . ILE A 1 192 ? 8.180 4.085 -6.449 1.00 97.12 192 ILE A N 1
ATOM 1513 C CA . ILE A 1 192 ? 9.084 4.158 -5.290 1.00 97.12 192 ILE A CA 1
ATOM 1514 C C . ILE A 1 192 ? 10.189 3.105 -5.419 1.00 97.12 192 ILE A C 1
ATOM 1516 O O . ILE A 1 192 ? 11.380 3.422 -5.333 1.00 97.12 192 ILE A O 1
ATOM 1520 N N . LEU A 1 193 ? 9.807 1.853 -5.673 1.00 97.56 193 LEU A N 1
ATOM 1521 C CA . LEU A 1 193 ? 10.750 0.738 -5.759 1.00 97.56 193 LEU A CA 1
ATOM 1522 C C . LEU A 1 193 ? 11.657 0.846 -6.989 1.00 97.56 193 LEU A C 1
ATOM 1524 O O . LEU A 1 193 ? 12.858 0.591 -6.886 1.00 97.56 193 LEU A O 1
ATOM 1528 N N . THR A 1 194 ? 11.127 1.303 -8.128 1.00 95.06 194 THR A N 1
ATOM 1529 C CA . THR A 1 194 ? 11.926 1.547 -9.343 1.00 95.06 194 THR A CA 1
ATOM 1530 C C . THR A 1 194 ? 12.910 2.692 -9.116 1.00 95.06 194 THR A C 1
ATOM 1532 O O . THR A 1 194 ? 14.071 2.591 -9.504 1.00 95.06 194 THR A O 1
ATOM 1535 N N . ALA A 1 195 ? 12.505 3.771 -8.444 1.00 93.69 195 ALA A N 1
ATOM 1536 C CA . ALA A 1 195 ? 13.420 4.860 -8.108 1.00 93.69 195 ALA A CA 1
ATOM 1537 C C . ALA A 1 195 ? 14.557 4.394 -7.186 1.00 93.69 195 ALA A C 1
ATOM 1539 O O . ALA A 1 195 ? 15.708 4.792 -7.375 1.00 93.69 195 ALA A O 1
ATOM 1540 N N . LYS A 1 196 ? 14.256 3.521 -6.220 1.00 95.06 196 LYS A N 1
ATOM 1541 C CA . LYS A 1 196 ? 15.238 3.020 -5.255 1.00 95.06 196 LYS A CA 1
ATOM 1542 C C . LYS A 1 196 ? 16.200 1.986 -5.843 1.00 95.06 196 LYS A C 1
ATOM 1544 O O . LYS A 1 196 ? 17.404 2.076 -5.610 1.00 95.06 196 LYS A O 1
ATOM 1549 N N . HIS A 1 197 ? 15.678 1.016 -6.592 1.00 90.81 197 HIS A N 1
ATOM 1550 C CA . HIS A 1 197 ? 16.418 -0.178 -7.026 1.00 90.81 197 HIS A CA 1
ATOM 1551 C C . HIS A 1 197 ? 16.728 -0.232 -8.516 1.00 90.81 197 HIS A C 1
ATOM 1553 O O . HIS A 1 197 ? 17.508 -1.094 -8.925 1.00 90.81 197 HIS A O 1
ATOM 1559 N N . GLN A 1 198 ? 16.131 0.656 -9.315 1.00 86.12 198 GLN A N 1
ATOM 1560 C CA . GLN A 1 198 ? 16.031 0.577 -10.776 1.00 86.12 198 GLN A CA 1
ATOM 1561 C C . GLN A 1 198 ? 15.236 -0.658 -11.211 1.00 86.12 198 GLN A C 1
ATOM 1563 O O . GLN A 1 198 ? 14.082 -0.522 -11.616 1.00 86.12 198 GLN A O 1
ATOM 1568 N N . SER A 1 199 ? 15.822 -1.849 -11.065 1.00 85.44 199 SER A N 1
ATOM 1569 C CA . SER A 1 199 ? 15.196 -3.149 -11.319 1.00 85.44 199 SER A CA 1
ATOM 1570 C C . SER A 1 199 ? 15.172 -4.005 -10.051 1.00 85.44 199 SER A C 1
ATOM 1572 O O . SER A 1 199 ? 16.111 -4.002 -9.236 1.00 85.44 199 SER A O 1
ATOM 1574 N N . TYR A 1 200 ? 14.085 -4.746 -9.879 1.00 91.31 200 TYR A N 1
ATOM 1575 C CA . TYR A 1 200 ? 13.841 -5.582 -8.720 1.00 91.31 200 TYR A CA 1
ATOM 1576 C C . TYR A 1 200 ? 12.944 -6.779 -9.028 1.00 91.31 200 TYR A C 1
ATOM 1578 O O . TYR A 1 200 ? 12.107 -6.728 -9.921 1.00 91.31 200 TYR A O 1
ATOM 1586 N N . THR A 1 201 ? 13.113 -7.810 -8.207 1.00 94.12 201 THR A N 1
ATOM 1587 C CA . THR A 1 201 ? 12.231 -8.971 -8.065 1.00 94.12 201 THR A CA 1
ATOM 1588 C C . THR A 1 201 ? 11.604 -8.934 -6.671 1.00 94.12 201 THR A C 1
ATOM 1590 O O . THR A 1 201 ? 12.154 -8.285 -5.772 1.00 94.12 201 THR A O 1
ATOM 1593 N N . LEU A 1 202 ? 10.519 -9.679 -6.442 1.00 90.62 202 LEU A N 1
ATOM 1594 C CA . LEU A 1 202 ? 9.877 -9.777 -5.121 1.00 90.62 202 LEU A CA 1
ATOM 1595 C C . LEU A 1 202 ? 10.868 -10.151 -4.005 1.00 90.62 202 LEU A C 1
ATOM 1597 O O . LEU A 1 202 ? 10.918 -9.495 -2.965 1.00 90.62 202 LEU A O 1
ATOM 1601 N N . SER A 1 203 ? 11.717 -11.152 -4.248 1.00 94.69 203 SER A N 1
ATOM 1602 C CA . SER A 1 203 ? 12.711 -11.618 -3.271 1.00 94.69 203 SER A CA 1
ATOM 1603 C C . SER A 1 203 ? 13.718 -10.538 -2.866 1.00 94.69 203 SER A C 1
ATOM 1605 O O . SER A 1 203 ? 14.166 -10.512 -1.723 1.00 94.69 203 SER A O 1
ATOM 1607 N N . LYS A 1 204 ? 14.064 -9.621 -3.779 1.00 95.88 204 LYS A N 1
ATOM 1608 C CA . LYS A 1 204 ? 15.010 -8.531 -3.509 1.00 95.88 204 LYS A CA 1
ATOM 1609 C C . LYS A 1 204 ? 14.401 -7.436 -2.632 1.00 95.88 204 LYS A C 1
ATOM 1611 O O . LYS A 1 204 ? 15.127 -6.819 -1.857 1.00 95.88 204 LYS A O 1
ATOM 1616 N N . VAL A 1 205 ? 13.102 -7.165 -2.771 1.00 97.50 205 VAL A N 1
ATOM 1617 C CA . VAL A 1 205 ? 12.451 -5.995 -2.146 1.00 97.50 205 VAL A CA 1
ATOM 1618 C C . VAL A 1 205 ? 11.559 -6.335 -0.962 1.00 97.50 205 VAL A C 1
ATOM 1620 O O . VAL A 1 205 ? 10.997 -5.426 -0.366 1.00 97.50 205 VAL A O 1
ATOM 1623 N N . GLN A 1 206 ? 11.464 -7.601 -0.557 1.00 95.69 206 GLN A N 1
ATOM 1624 C CA . GLN A 1 206 ? 10.597 -8.028 0.545 1.00 95.69 206 GLN A CA 1
ATOM 1625 C C . GLN A 1 206 ? 10.805 -7.221 1.842 1.00 95.69 206 GLN A C 1
ATOM 1627 O O . GLN A 1 206 ? 9.835 -6.807 2.474 1.00 95.69 206 GLN A O 1
ATOM 1632 N N . ALA A 1 207 ? 12.058 -6.932 2.211 1.00 97.06 207 ALA A N 1
ATOM 1633 C CA . ALA A 1 207 ? 12.367 -6.109 3.384 1.00 97.06 207 ALA A CA 1
ATOM 1634 C C . ALA A 1 207 ? 11.917 -4.644 3.220 1.00 97.06 207 ALA A C 1
ATOM 1636 O O . ALA A 1 207 ? 11.491 -4.007 4.182 1.00 97.06 207 ALA A O 1
ATOM 1637 N N . ASP A 1 208 ? 11.987 -4.109 1.999 1.00 97.12 208 ASP A N 1
ATOM 1638 C CA . ASP A 1 208 ? 11.489 -2.768 1.706 1.00 97.12 208 ASP A CA 1
ATOM 1639 C C . ASP A 1 208 ? 9.961 -2.712 1.724 1.00 97.12 208 ASP A C 1
ATOM 1641 O O . ASP A 1 208 ? 9.425 -1.742 2.248 1.00 97.12 208 ASP A O 1
ATOM 1645 N N . LEU A 1 209 ? 9.266 -3.750 1.239 1.00 98.00 209 LEU A N 1
ATOM 1646 C CA . LEU A 1 209 ? 7.804 -3.846 1.342 1.00 98.00 209 LEU A CA 1
ATOM 1647 C C . LEU A 1 209 ? 7.358 -3.809 2.799 1.00 98.00 209 LEU A C 1
ATOM 1649 O O . LEU A 1 209 ? 6.530 -2.976 3.149 1.00 98.00 209 LEU A O 1
ATOM 1653 N N . GLN A 1 210 ? 7.970 -4.628 3.660 1.00 98.00 210 GLN A N 1
ATOM 1654 C CA . GLN A 1 210 ? 7.675 -4.607 5.094 1.00 98.00 210 GLN A CA 1
ATOM 1655 C C . GLN A 1 210 ? 7.919 -3.221 5.692 1.00 98.00 210 GLN A C 1
ATOM 1657 O O . GLN A 1 210 ? 7.052 -2.683 6.373 1.00 98.00 210 GLN A O 1
ATOM 1662 N N . LYS A 1 211 ? 9.064 -2.598 5.387 1.00 98.06 211 LYS A N 1
ATOM 1663 C CA . LYS A 1 211 ? 9.388 -1.258 5.890 1.00 98.06 211 LYS A CA 1
ATOM 1664 C C . LYS A 1 211 ? 8.381 -0.199 5.430 1.00 98.06 211 LYS A C 1
ATOM 1666 O O . LYS A 1 211 ? 8.019 0.662 6.227 1.00 98.06 211 LYS A O 1
ATOM 1671 N N . ILE A 1 212 ? 7.971 -0.225 4.162 1.00 98.25 212 ILE A N 1
ATOM 1672 C CA . ILE A 1 212 ? 6.959 0.693 3.622 1.00 98.25 212 ILE A CA 1
ATOM 1673 C C . ILE A 1 212 ? 5.619 0.425 4.309 1.00 98.25 212 ILE A C 1
ATOM 1675 O O . ILE A 1 212 ? 4.995 1.366 4.777 1.00 98.25 212 ILE A O 1
ATOM 1679 N N . PHE A 1 213 ? 5.220 -0.838 4.458 1.00 98.31 213 PHE A N 1
ATOM 1680 C CA . PHE A 1 213 ? 3.971 -1.237 5.106 1.00 98.31 213 PHE A CA 1
ATOM 1681 C C . PHE A 1 213 ? 3.869 -0.752 6.553 1.00 98.31 213 PHE A C 1
ATOM 1683 O O . PHE A 1 213 ? 2.883 -0.124 6.920 1.00 98.31 213 PHE A O 1
ATOM 1690 N N . THR A 1 214 ? 4.911 -0.945 7.368 1.00 97.88 214 THR A N 1
ATOM 1691 C CA . THR A 1 214 ? 4.912 -0.476 8.769 1.00 97.88 214 THR A CA 1
ATOM 1692 C C . THR A 1 214 ? 4.922 1.052 8.887 1.00 97.88 214 THR A C 1
ATOM 1694 O O . THR A 1 214 ? 4.562 1.595 9.927 1.00 97.88 214 THR A O 1
ATOM 1697 N N . LYS A 1 215 ? 5.367 1.765 7.845 1.00 98.00 215 LYS A N 1
ATOM 1698 C CA . LYS A 1 215 ? 5.272 3.231 7.770 1.00 98.00 215 LYS A CA 1
ATOM 1699 C C . LYS A 1 215 ? 3.907 3.698 7.282 1.00 98.00 215 LYS A C 1
ATOM 1701 O O . LYS A 1 215 ? 3.441 4.747 7.715 1.00 98.00 215 LYS A O 1
ATOM 1706 N N . GLN A 1 216 ? 3.295 2.934 6.385 1.00 97.12 216 GLN A N 1
ATOM 1707 C CA . GLN A 1 216 ? 1.992 3.232 5.816 1.00 97.12 216 GLN A CA 1
ATOM 1708 C C . GLN A 1 216 ? 0.883 2.990 6.821 1.00 97.12 216 GLN A C 1
ATOM 1710 O O . GLN A 1 216 ? 0.044 3.864 6.972 1.00 97.12 216 GLN A O 1
ATOM 1715 N N . TYR A 1 217 ? 0.916 1.881 7.554 1.00 97.19 217 TYR A N 1
ATOM 1716 C CA . TYR A 1 217 ? -0.166 1.486 8.445 1.00 97.19 217 TYR A CA 1
ATOM 1717 C C . TYR A 1 217 ? 0.297 1.373 9.892 1.00 97.19 217 TYR A C 1
ATOM 1719 O O . TYR A 1 217 ? 1.266 0.680 10.207 1.00 97.19 217 TYR A O 1
ATOM 1727 N N . SER A 1 218 ? -0.444 2.017 10.792 1.00 97.81 218 SER A N 1
ATOM 1728 C CA . SER A 1 218 ? -0.255 1.908 12.237 1.00 97.81 218 SER A CA 1
ATOM 1729 C C . SER A 1 218 ? -1.576 1.552 12.909 1.00 97.81 218 SER A C 1
ATOM 1731 O O . SER A 1 218 ? -2.447 2.406 13.070 1.00 97.81 218 SER A O 1
ATOM 1733 N N . LEU A 1 219 ? -1.720 0.281 13.290 1.00 95.94 219 LEU A N 1
ATOM 1734 C CA . LEU A 1 219 ? -2.847 -0.227 14.071 1.00 95.94 219 LEU A CA 1
ATOM 1735 C C . LEU A 1 219 ? -2.508 -0.154 15.566 1.00 95.94 219 LEU A C 1
ATOM 1737 O O . LEU A 1 219 ? -1.472 -0.656 15.996 1.00 95.94 219 LEU A O 1
ATOM 1741 N N . THR A 1 220 ? -3.370 0.481 16.354 1.00 97.69 220 THR A N 1
ATOM 1742 C CA . THR A 1 220 ? -3.223 0.658 17.803 1.00 97.69 220 THR A CA 1
ATOM 1743 C C . THR A 1 220 ? -4.500 0.230 18.511 1.00 97.69 220 THR A C 1
ATOM 1745 O O . THR A 1 220 ? -5.588 0.650 18.124 1.00 97.69 220 THR A O 1
ATOM 1748 N N . LEU A 1 221 ? -4.355 -0.567 19.568 1.00 96.69 221 LEU A N 1
ATOM 1749 C CA . LEU A 1 221 ? -5.444 -0.986 20.445 1.00 96.69 221 LEU A CA 1
ATOM 1750 C C . LEU A 1 221 ? -5.228 -0.341 21.816 1.00 96.69 221 LEU A C 1
ATOM 1752 O O . LEU A 1 221 ? -4.120 -0.406 22.356 1.00 96.69 221 LEU A O 1
ATOM 1756 N N . LYS A 1 222 ? -6.254 0.310 22.367 1.00 97.88 222 LYS A N 1
ATOM 1757 C CA . LYS A 1 222 ? -6.175 0.981 23.669 1.00 97.88 222 LYS A CA 1
ATOM 1758 C C . LYS A 1 222 ? -7.423 0.715 24.501 1.00 97.88 222 LYS A C 1
ATOM 1760 O O . LYS A 1 222 ? -8.523 1.057 24.087 1.00 97.88 222 LYS A O 1
ATOM 1765 N N . GLU A 1 223 ? -7.221 0.182 25.696 1.00 97.56 223 GLU A N 1
ATOM 1766 C CA . GLU A 1 223 ? -8.272 0.013 26.696 1.00 97.56 223 GLU A CA 1
ATOM 1767 C C . GLU A 1 223 ? -8.598 1.338 27.405 1.00 97.56 223 GLU A C 1
ATOM 1769 O O . GLU A 1 223 ? -7.706 2.122 27.756 1.00 97.56 223 GLU A O 1
ATOM 1774 N N . GLU A 1 224 ? -9.889 1.570 27.618 1.00 95.50 224 GLU A N 1
ATOM 1775 C CA . GLU A 1 224 ? -10.462 2.606 28.470 1.00 95.50 224 GLU A CA 1
ATOM 1776 C C . GLU A 1 224 ? -11.498 1.963 29.401 1.00 95.50 224 GLU A C 1
ATOM 1778 O O . GLU A 1 224 ? -12.311 1.153 28.964 1.00 95.50 224 GLU A O 1
ATOM 1783 N N . ILE A 1 225 ? -11.461 2.314 30.688 1.00 95.69 225 ILE A N 1
ATOM 1784 C CA . ILE A 1 225 ? -12.407 1.817 31.692 1.00 95.69 225 ILE A CA 1
ATOM 1785 C C . ILE A 1 225 ? -13.208 3.008 32.207 1.00 95.69 225 ILE A C 1
ATOM 1787 O O . ILE A 1 225 ? -12.638 3.950 32.763 1.00 95.69 225 ILE A O 1
ATOM 1791 N N . GLU A 1 226 ? -14.525 2.952 32.041 1.00 94.50 226 GLU A N 1
ATOM 1792 C CA . GLU A 1 226 ? -15.468 3.934 32.572 1.00 94.50 226 GLU A CA 1
ATOM 1793 C C . GLU A 1 226 ? -16.212 3.341 33.772 1.00 94.50 226 GLU A C 1
ATOM 1795 O O . GLU A 1 226 ? -16.628 2.187 33.742 1.00 94.50 226 GLU A O 1
ATOM 1800 N N . VAL A 1 227 ? -16.430 4.125 34.830 1.00 94.75 227 VAL A N 1
ATOM 1801 C CA . VAL A 1 227 ? -17.339 3.719 35.912 1.00 94.75 227 VAL A CA 1
ATOM 1802 C C . VAL A 1 227 ? -18.742 4.189 35.545 1.00 94.75 227 VAL A C 1
ATOM 1804 O O . VAL A 1 227 ? -18.984 5.393 35.439 1.00 94.75 227 VAL A O 1
ATOM 1807 N N . ARG A 1 228 ? -19.661 3.243 35.339 1.00 90.62 228 ARG A N 1
ATOM 1808 C CA . ARG A 1 228 ? -21.081 3.502 35.057 1.00 90.62 228 ARG A CA 1
ATOM 1809 C C . ARG A 1 228 ? -21.941 2.985 36.205 1.00 90.62 228 ARG A C 1
ATOM 1811 O O . ARG A 1 228 ? -21.490 2.175 37.007 1.00 90.62 228 ARG A O 1
ATOM 1818 N N . TYR A 1 229 ? -23.176 3.458 36.292 1.00 92.06 229 TYR A N 1
ATOM 1819 C CA . TYR A 1 229 ? -24.120 3.067 37.338 1.00 92.06 229 TYR A CA 1
ATOM 1820 C C . TYR A 1 229 ? -25.250 2.252 36.720 1.00 92.06 229 TYR A C 1
ATOM 1822 O O . TYR A 1 229 ? -25.697 2.543 35.608 1.00 92.06 229 TYR A O 1
ATOM 1830 N N . LYS A 1 230 ? -25.684 1.205 37.421 1.00 88.62 230 LYS A N 1
ATOM 1831 C CA . LYS A 1 230 ? -26.893 0.447 37.091 1.00 88.62 230 LYS A CA 1
ATOM 1832 C C . LYS A 1 230 ? -27.781 0.369 38.323 1.00 88.62 230 LYS A C 1
ATOM 1834 O O . LYS A 1 230 ? -27.279 0.286 39.440 1.00 88.62 230 LYS A O 1
ATOM 1839 N N . THR A 1 231 ? -29.086 0.373 38.109 1.00 93.44 231 THR A N 1
ATOM 1840 C CA . THR A 1 231 ? -30.058 0.153 39.177 1.00 93.44 231 THR A CA 1
ATOM 1841 C C . THR A 1 231 ? -30.141 -1.341 39.466 1.00 93.44 231 THR A C 1
ATOM 1843 O O . THR A 1 231 ? -30.461 -2.129 38.574 1.00 93.44 231 THR A O 1
ATOM 1846 N N . GLU A 1 232 ? -29.840 -1.737 40.696 1.00 92.81 232 GLU A N 1
ATOM 1847 C CA . GLU A 1 232 ? -30.076 -3.089 41.191 1.00 92.81 232 GLU A CA 1
ATOM 1848 C C . GLU A 1 232 ? -31.259 -3.072 42.158 1.00 92.81 232 GLU A C 1
ATOM 1850 O O . GLU A 1 232 ? -31.347 -2.224 43.047 1.00 92.81 232 GLU A O 1
ATOM 1855 N N . THR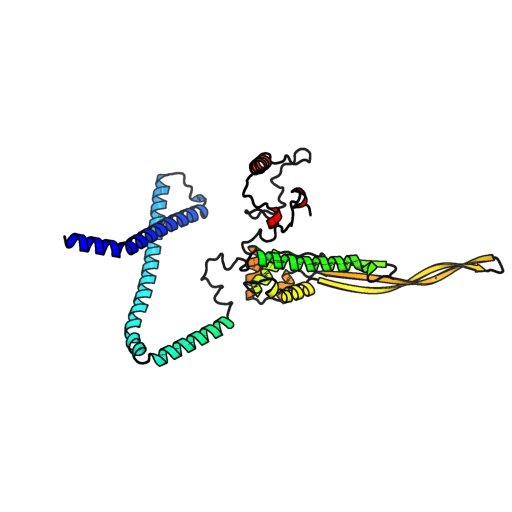 A 1 233 ? -32.188 -4.008 41.972 1.00 90.94 233 THR A N 1
ATOM 1856 C CA . THR A 1 233 ? -33.309 -4.204 42.891 1.00 90.94 233 THR A CA 1
ATOM 1857 C C . THR A 1 233 ? -32.914 -5.246 43.928 1.00 90.94 233 THR A C 1
ATOM 1859 O O . THR A 1 233 ? -32.670 -6.406 43.593 1.00 90.94 233 THR A O 1
ATOM 1862 N N . HIS A 1 234 ? -32.872 -4.843 45.191 1.00 88.31 234 HIS A N 1
ATOM 1863 C CA . HIS A 1 234 ? -32.719 -5.737 46.327 1.00 88.31 234 HIS A CA 1
ATOM 1864 C C . HIS A 1 234 ? -34.098 -6.065 46.901 1.00 88.31 234 HIS A C 1
ATOM 1866 O O . HIS A 1 234 ? -34.954 -5.191 47.013 1.00 88.31 234 HIS A O 1
ATOM 1872 N N . THR A 1 235 ? -34.341 -7.328 47.243 1.00 90.19 235 THR A N 1
ATOM 1873 C CA . THR A 1 235 ? -35.569 -7.751 47.927 1.00 90.19 235 THR A CA 1
ATOM 1874 C C . THR A 1 235 ? -35.184 -8.335 49.268 1.00 90.19 235 THR A C 1
ATOM 1876 O O . THR A 1 235 ? -34.437 -9.313 49.316 1.00 90.19 235 THR A O 1
ATOM 1879 N N . ASP A 1 236 ? -35.691 -7.734 50.338 1.00 86.00 236 ASP A N 1
ATOM 1880 C CA . ASP A 1 236 ? -35.473 -8.227 51.691 1.00 86.00 236 ASP A CA 1
ATOM 1881 C C . ASP A 1 236 ? -36.201 -9.579 51.862 1.00 86.00 236 ASP A C 1
ATOM 1883 O O . ASP A 1 236 ? -37.421 -9.650 51.673 1.00 86.00 236 ASP A O 1
ATOM 1887 N N . PRO A 1 237 ? -35.486 -10.673 52.183 1.00 85.44 237 PRO A N 1
ATOM 1888 C CA . PRO A 1 237 ? -36.083 -11.998 52.318 1.00 85.44 237 PRO A CA 1
ATOM 1889 C C . PRO A 1 237 ? -37.035 -12.130 53.518 1.00 85.44 237 PRO A C 1
ATOM 1891 O O . PRO A 1 237 ? -37.881 -13.025 53.502 1.00 85.44 237 PRO A O 1
ATOM 1894 N N . ASP A 1 238 ? -36.922 -11.266 54.531 1.00 86.56 238 ASP A N 1
ATOM 1895 C CA . ASP A 1 238 ? -37.728 -11.317 55.754 1.00 86.56 238 ASP A CA 1
ATOM 1896 C C . ASP A 1 238 ? -38.993 -10.446 55.659 1.00 86.56 238 ASP A C 1
ATOM 1898 O O . ASP A 1 238 ? -40.034 -10.800 56.219 1.00 86.56 238 ASP A O 1
ATOM 1902 N N . THR A 1 239 ? -38.930 -9.318 54.941 1.00 86.94 239 THR A N 1
ATOM 1903 C CA . THR A 1 239 ? -40.049 -8.358 54.826 1.00 86.94 239 THR A CA 1
ATOM 1904 C C . THR A 1 239 ? -40.727 -8.350 53.453 1.00 86.94 239 THR A C 1
ATOM 1906 O O . THR A 1 239 ? -41.889 -7.955 53.347 1.00 86.94 239 THR A O 1
ATOM 1909 N N . GLY A 1 240 ? -40.045 -8.818 52.401 1.00 85.06 240 GLY A N 1
ATOM 1910 C CA . GLY A 1 240 ? -40.529 -8.794 51.018 1.00 85.06 240 GLY A CA 1
ATOM 1911 C C . GLY A 1 240 ? -40.528 -7.405 50.369 1.00 85.06 240 GLY A C 1
ATOM 1912 O O . GLY A 1 240 ? -40.997 -7.272 49.237 1.00 85.06 240 GLY A O 1
ATOM 1913 N N . GLU A 1 241 ? -40.026 -6.373 51.054 1.00 86.88 241 GLU A N 1
ATOM 1914 C CA . GLU A 1 241 ? -39.887 -5.031 50.490 1.00 86.88 241 GLU A CA 1
ATOM 1915 C C . GLU A 1 241 ? -38.771 -4.995 49.438 1.00 86.88 241 GLU A C 1
ATOM 1917 O O . GLU A 1 241 ? -37.700 -5.585 49.610 1.00 86.88 241 GLU A O 1
ATOM 1922 N N . THR A 1 242 ? -39.028 -4.296 48.329 1.00 87.94 242 THR A N 1
ATOM 1923 C CA . THR A 1 242 ? -38.053 -4.085 47.255 1.00 87.94 242 THR A CA 1
ATOM 1924 C C . THR A 1 242 ? -37.465 -2.684 47.332 1.00 87.94 242 THR A C 1
ATOM 1926 O O . THR A 1 242 ? -38.206 -1.701 47.275 1.00 87.94 242 THR A O 1
ATOM 1929 N N . THR A 1 243 ? -36.143 -2.589 47.382 1.00 88.00 243 THR A N 1
ATOM 1930 C CA . THR A 1 243 ? -35.386 -1.336 47.307 1.00 88.00 243 THR A CA 1
ATOM 1931 C C . THR A 1 243 ? -34.559 -1.298 46.031 1.00 88.00 243 THR A C 1
ATOM 1933 O O . THR A 1 243 ? -33.985 -2.301 45.618 1.00 88.00 243 THR A O 1
ATOM 1936 N N . GLU A 1 244 ? -34.504 -0.133 45.392 1.00 91.19 244 GLU A N 1
ATOM 1937 C CA . GLU A 1 244 ? -33.651 0.120 44.232 1.00 91.19 244 GLU A CA 1
ATOM 1938 C C . GLU A 1 244 ? -32.426 0.924 44.675 1.00 91.19 244 GLU A C 1
ATOM 1940 O O . GLU A 1 244 ? -32.563 1.957 45.333 1.00 91.19 244 GLU A O 1
ATOM 1945 N N . GLU A 1 245 ? -31.232 0.454 44.319 1.00 91.44 245 GLU A N 1
ATOM 1946 C CA . GLU A 1 245 ? -29.964 1.131 44.597 1.00 91.44 245 GLU A CA 1
ATOM 1947 C C . GLU A 1 245 ? -29.141 1.261 43.310 1.00 91.44 245 GLU A C 1
ATOM 1949 O O . GLU A 1 245 ? -29.110 0.354 42.477 1.00 91.44 245 GLU A O 1
ATOM 1954 N N . GLU A 1 246 ? -28.469 2.399 43.123 1.00 93.00 246 GLU A N 1
ATOM 1955 C CA . GLU A 1 246 ? -27.520 2.578 42.024 1.00 93.00 246 GLU A CA 1
ATOM 1956 C C . GLU A 1 246 ? -26.147 2.024 42.411 1.00 93.00 246 GLU A C 1
ATOM 1958 O O . GLU A 1 246 ? -25.422 2.608 43.217 1.00 93.00 246 GLU A O 1
ATOM 1963 N N . VAL A 1 247 ? -25.763 0.912 41.789 1.00 93.31 247 VAL A N 1
ATOM 1964 C CA . VAL A 1 247 ? -24.482 0.248 42.037 1.00 93.31 247 VAL A CA 1
ATOM 1965 C C . VAL A 1 247 ? -23.500 0.592 40.908 1.00 93.31 247 VAL A C 1
ATOM 1967 O O . VAL A 1 247 ? -23.836 0.418 39.728 1.00 93.31 247 VAL A O 1
ATOM 1970 N N . PRO A 1 248 ? -22.284 1.085 41.221 1.00 94.56 248 PRO A N 1
ATOM 1971 C CA . PRO A 1 248 ? -21.266 1.341 40.212 1.00 94.56 248 PRO A CA 1
ATOM 1972 C C . PRO A 1 248 ? -20.685 0.030 39.672 1.00 94.56 248 PRO A C 1
ATOM 1974 O O . PRO A 1 248 ? -20.445 -0.920 40.417 1.00 94.56 248 PRO A O 1
ATOM 1977 N N . TYR A 1 249 ? -20.386 -0.004 38.379 1.00 92.44 249 TYR A N 1
ATOM 1978 C CA . TYR A 1 249 ? -19.674 -1.096 37.726 1.00 92.44 249 TYR A CA 1
ATOM 1979 C C . TYR A 1 249 ? -18.681 -0.554 36.691 1.00 92.44 249 TYR A C 1
ATOM 1981 O O . TYR A 1 249 ? -18.846 0.548 36.162 1.00 92.44 249 TYR A O 1
ATOM 1989 N N . ASN A 1 250 ? -17.629 -1.328 36.423 1.00 93.75 250 ASN A N 1
ATOM 1990 C CA . ASN A 1 250 ? -16.655 -1.004 35.384 1.00 93.75 250 ASN A CA 1
ATOM 1991 C C . ASN A 1 250 ? -17.225 -1.377 34.017 1.00 93.75 250 ASN A C 1
ATOM 1993 O O . ASN A 1 250 ? -17.676 -2.505 33.830 1.00 93.75 250 ASN A O 1
ATOM 1997 N N . TYR A 1 251 ? -17.162 -0.437 33.086 1.00 94.75 251 TYR A N 1
ATOM 1998 C CA . TYR A 1 251 ? -17.536 -0.588 31.691 1.00 94.75 251 TYR A CA 1
ATOM 1999 C C . TYR A 1 251 ? -16.266 -0.511 30.840 1.00 94.75 251 TYR A C 1
ATOM 2001 O O . TYR A 1 251 ? -15.572 0.511 30.837 1.00 94.75 251 TYR A O 1
ATOM 2009 N N . TYR A 1 252 ? -15.933 -1.605 30.165 1.00 94.12 252 TYR A N 1
ATOM 2010 C CA . TYR A 1 252 ? -14.672 -1.783 29.453 1.00 94.12 252 TYR A CA 1
ATOM 2011 C C . TYR A 1 252 ? -14.841 -1.437 27.974 1.00 94.12 252 TYR A C 1
ATOM 2013 O O . TYR A 1 252 ? -15.638 -2.051 27.266 1.00 94.12 252 TYR A O 1
ATOM 2021 N N . ILE A 1 253 ? -14.053 -0.482 27.484 1.00 95.88 253 ILE A N 1
ATOM 2022 C CA . ILE A 1 253 ? -14.085 -0.008 26.099 1.00 95.88 253 ILE A CA 1
ATOM 2023 C C . ILE A 1 253 ? -12.732 -0.276 25.440 1.00 95.88 253 ILE A C 1
ATOM 2025 O O . ILE A 1 253 ? -11.694 0.157 25.946 1.00 95.88 253 ILE A O 1
ATOM 2029 N N . LEU A 1 254 ? -12.729 -0.934 24.280 1.00 94.81 254 LEU A N 1
ATOM 2030 C CA . LEU A 1 254 ? -11.530 -1.097 23.459 1.00 94.81 254 LEU A CA 1
ATOM 2031 C C . LEU A 1 254 ? -11.558 -0.137 22.269 1.00 94.81 254 LEU A C 1
ATOM 2033 O O . LEU A 1 254 ? -12.397 -0.244 21.377 1.00 94.81 254 LEU A O 1
ATOM 2037 N N . HIS A 1 255 ? -10.602 0.787 22.224 1.00 95.94 255 HIS A N 1
ATOM 2038 C CA . HIS A 1 255 ? -10.381 1.666 21.077 1.00 95.94 255 HIS A CA 1
ATOM 2039 C C . HIS A 1 255 ? -9.460 0.993 20.066 1.00 95.94 255 HIS A C 1
ATOM 2041 O O . HIS A 1 255 ? -8.298 0.718 20.370 1.00 95.94 255 HIS A O 1
ATOM 2047 N N . VAL A 1 256 ? -9.960 0.789 18.853 1.00 91.50 256 VAL A N 1
ATOM 2048 C CA . VAL A 1 256 ? -9.242 0.219 17.712 1.00 91.50 256 VAL A CA 1
ATOM 2049 C C . VAL A 1 256 ? -8.982 1.335 16.712 1.00 91.50 256 VAL A C 1
ATOM 2051 O O . VAL A 1 256 ? -9.894 1.814 16.040 1.00 91.50 256 VAL A O 1
ATOM 2054 N N . ARG A 1 257 ? -7.727 1.775 16.615 1.00 94.62 257 ARG A N 1
ATOM 2055 C CA . ARG A 1 257 ? -7.336 2.889 15.750 1.00 94.62 257 ARG A CA 1
ATOM 2056 C C . ARG A 1 257 ? -6.370 2.433 14.668 1.00 94.62 257 ARG A C 1
ATOM 2058 O O . ARG A 1 257 ? -5.280 1.967 14.993 1.00 94.62 257 ARG A O 1
ATOM 2065 N N . LEU A 1 258 ? -6.720 2.651 13.405 1.00 89.31 258 LEU A N 1
ATOM 2066 C CA . LEU A 1 258 ? -5.810 2.509 12.271 1.00 89.31 258 LEU A CA 1
ATOM 2067 C C . LEU A 1 258 ? -5.487 3.889 11.705 1.00 89.31 258 LEU A C 1
ATOM 2069 O O . LEU A 1 258 ? -6.389 4.614 11.302 1.00 89.31 258 LEU A O 1
ATOM 2073 N N . LYS A 1 259 ? -4.196 4.220 11.639 1.00 95.25 259 LYS A N 1
ATOM 2074 C CA . LYS A 1 259 ? -3.703 5.400 10.925 1.00 95.25 259 LYS A CA 1
ATOM 2075 C C . LYS A 1 259 ? -3.001 5.013 9.632 1.00 95.25 259 LYS A C 1
ATOM 2077 O O . LYS A 1 259 ? -2.123 4.145 9.670 1.00 95.25 259 LYS A O 1
ATOM 2082 N N . THR A 1 260 ? -3.322 5.718 8.549 1.00 89.75 260 THR A N 1
ATOM 2083 C CA . THR A 1 260 ? -2.717 5.524 7.226 1.00 89.75 260 THR A CA 1
ATOM 2084 C C . THR A 1 260 ? -1.894 6.741 6.805 1.00 89.75 260 THR A C 1
ATOM 2086 O O . THR A 1 260 ? -2.379 7.870 6.766 1.00 89.75 260 THR A O 1
ATOM 2089 N N . THR A 1 261 ? -0.633 6.514 6.442 1.00 95.25 261 THR A N 1
ATOM 2090 C CA . THR A 1 261 ? 0.273 7.536 5.902 1.00 95.25 261 THR A CA 1
ATOM 2091 C C . THR A 1 261 ? 0.344 7.410 4.379 1.00 95.25 261 THR A C 1
ATOM 2093 O O . THR A 1 261 ? 0.658 6.325 3.890 1.00 95.25 261 THR A O 1
ATOM 2096 N N . PRO A 1 262 ? 0.120 8.483 3.598 1.00 90.50 262 PRO A N 1
ATOM 2097 C CA . PRO A 1 262 ? 0.220 8.420 2.142 1.00 90.50 262 PRO A CA 1
ATOM 2098 C C . PRO A 1 262 ? 1.596 7.942 1.656 1.00 90.50 262 PRO A C 1
ATOM 2100 O O . PRO A 1 262 ? 2.634 8.411 2.133 1.00 90.50 262 PRO A O 1
ATOM 2103 N N . LEU A 1 263 ? 1.615 7.082 0.631 1.00 88.25 263 LEU A N 1
ATOM 2104 C CA . LEU A 1 263 ? 2.852 6.594 0.004 1.00 88.25 263 LEU A CA 1
ATOM 2105 C C . LEU A 1 263 ? 3.776 7.734 -0.447 1.00 88.25 263 LEU A C 1
ATOM 2107 O O . LEU A 1 263 ? 4.993 7.631 -0.300 1.00 88.25 263 LEU A O 1
ATOM 2111 N N . SER A 1 264 ? 3.219 8.845 -0.929 1.00 91.44 264 SER A N 1
ATOM 2112 C CA . SER A 1 264 ? 3.992 10.022 -1.332 1.00 91.44 264 SER A CA 1
ATOM 2113 C C . SER A 1 264 ? 4.823 10.649 -0.204 1.00 91.44 264 SER A C 1
ATOM 2115 O O . SER A 1 264 ? 5.915 11.157 -0.476 1.00 91.44 264 SER A O 1
ATOM 2117 N N . ASP A 1 265 ? 4.360 10.596 1.047 1.00 95.94 265 ASP A N 1
ATOM 2118 C CA . ASP A 1 265 ? 5.116 11.081 2.205 1.00 95.94 265 ASP A CA 1
ATOM 2119 C C . ASP A 1 265 ? 6.181 10.069 2.628 1.00 95.94 265 ASP A C 1
ATOM 2121 O O . ASP A 1 265 ? 7.325 10.445 2.891 1.00 95.94 265 ASP A O 1
ATOM 2125 N N . ILE A 1 266 ? 5.863 8.775 2.561 1.00 97.12 266 ILE A N 1
ATOM 2126 C CA . ILE A 1 266 ? 6.836 7.698 2.787 1.00 97.12 266 ILE A CA 1
ATOM 2127 C C . ILE A 1 266 ? 7.962 7.774 1.753 1.00 97.12 266 ILE A C 1
ATOM 2129 O O . ILE A 1 266 ? 9.135 7.663 2.108 1.00 97.12 266 ILE A O 1
ATOM 2133 N N . ALA A 1 267 ? 7.634 8.033 0.484 1.00 95.56 267 ALA A N 1
ATOM 2134 C CA . ALA A 1 267 ? 8.603 8.223 -0.588 1.00 95.56 267 ALA A CA 1
ATOM 2135 C C . ALA A 1 267 ? 9.591 9.349 -0.254 1.00 95.56 267 ALA A C 1
ATOM 2137 O O . ALA A 1 267 ? 10.794 9.172 -0.441 1.00 95.56 267 ALA A O 1
ATOM 2138 N N . ARG A 1 268 ? 9.107 10.484 0.275 1.00 95.81 268 ARG A N 1
ATOM 2139 C CA . ARG A 1 268 ? 9.956 11.614 0.706 1.00 95.81 268 ARG A CA 1
ATOM 2140 C C . ARG A 1 268 ? 10.890 11.248 1.850 1.00 95.81 268 ARG A C 1
ATOM 2142 O O . ARG A 1 268 ? 11.974 11.812 1.934 1.00 95.81 268 ARG A O 1
ATOM 2149 N N . GLU A 1 269 ? 10.477 10.324 2.709 1.00 96.31 269 GLU A N 1
ATOM 2150 C CA . GLU A 1 269 ? 11.286 9.874 3.836 1.00 96.31 269 GLU A CA 1
ATOM 2151 C C . GLU A 1 269 ? 12.367 8.864 3.417 1.00 96.31 269 GLU A C 1
ATOM 2153 O O . GLU A 1 269 ? 13.489 8.906 3.921 1.00 96.31 269 GLU A O 1
ATOM 2158 N N . ILE A 1 270 ? 12.044 7.929 2.515 1.00 95.50 270 ILE A N 1
ATOM 2159 C CA . ILE A 1 270 ? 12.923 6.785 2.217 1.00 95.50 270 ILE A CA 1
ATOM 2160 C C . ILE A 1 270 ? 13.806 6.960 0.977 1.00 95.50 270 ILE A C 1
ATOM 2162 O O . ILE A 1 270 ? 14.742 6.175 0.799 1.00 95.50 270 ILE A O 1
ATOM 2166 N N . LEU A 1 271 ? 13.502 7.927 0.107 1.00 92.94 271 LEU A N 1
ATOM 2167 C CA . LEU A 1 271 ? 14.244 8.198 -1.124 1.00 92.94 271 LEU A CA 1
ATOM 2168 C C . LEU A 1 271 ? 15.109 9.454 -0.974 1.00 92.94 271 LEU A C 1
ATOM 2170 O O . LEU A 1 271 ? 14.698 10.444 -0.376 1.00 92.94 271 LEU A O 1
ATOM 2174 N N . ASN A 1 272 ? 16.299 9.443 -1.577 1.00 93.62 272 ASN A N 1
ATOM 2175 C CA . ASN A 1 272 ? 17.121 10.651 -1.686 1.00 93.62 272 ASN A CA 1
ATOM 2176 C C . ASN A 1 272 ? 16.577 11.621 -2.760 1.00 93.62 272 ASN A C 1
ATOM 2178 O O . ASN A 1 272 ? 15.672 11.285 -3.523 1.00 93.62 272 ASN A O 1
ATOM 2182 N N . GLU A 1 273 ? 17.139 12.829 -2.857 1.00 87.81 273 GLU A N 1
ATOM 2183 C CA . GLU A 1 273 ? 16.644 13.865 -3.780 1.00 87.81 273 GLU A CA 1
ATOM 2184 C C . GLU A 1 273 ? 16.624 13.444 -5.257 1.00 87.81 273 GLU A C 1
ATOM 2186 O O . GLU A 1 273 ? 15.700 13.795 -5.998 1.00 87.81 273 GLU A O 1
ATOM 2191 N N . GLU A 1 274 ? 17.642 12.714 -5.714 1.00 82.88 274 GLU A N 1
ATOM 2192 C CA . GLU A 1 274 ? 17.722 12.262 -7.105 1.00 82.88 274 GLU A CA 1
ATOM 2193 C C . GLU A 1 274 ? 16.700 11.150 -7.374 1.00 82.88 274 GLU A C 1
ATOM 2195 O O . GLU A 1 274 ? 15.990 11.184 -8.382 1.00 82.88 274 GLU A O 1
ATOM 2200 N N . GLN A 1 275 ? 16.548 10.220 -6.429 1.00 89.56 275 GLN A N 1
ATOM 2201 C CA . GLN A 1 275 ? 15.528 9.176 -6.464 1.00 89.56 275 GLN A CA 1
ATOM 2202 C C . GLN A 1 275 ? 14.116 9.766 -6.424 1.00 89.56 275 GLN A C 1
ATOM 2204 O O . GLN A 1 275 ? 13.254 9.310 -7.165 1.00 89.56 275 GLN A O 1
ATOM 2209 N N . LEU A 1 276 ? 13.871 10.823 -5.646 1.00 88.19 276 LEU A N 1
ATOM 2210 C CA . LEU A 1 276 ? 12.573 11.501 -5.601 1.00 88.19 276 LEU A CA 1
ATOM 2211 C C . LEU A 1 276 ? 12.190 12.142 -6.932 1.00 88.19 276 LEU A C 1
ATOM 2213 O O . LEU A 1 276 ? 11.025 12.088 -7.327 1.00 88.19 276 LEU A O 1
ATOM 2217 N N . LYS A 1 277 ? 13.154 12.742 -7.642 1.00 84.88 277 LYS A N 1
ATOM 2218 C CA . LYS A 1 277 ? 12.912 13.259 -8.999 1.00 84.88 277 LYS A CA 1
ATOM 2219 C C . LYS A 1 277 ? 12.509 12.127 -9.934 1.00 84.88 277 LYS A C 1
ATOM 2221 O O . LYS A 1 277 ? 11.564 12.280 -10.700 1.00 84.88 277 LYS A O 1
ATOM 2226 N N . MET A 1 278 ? 13.197 10.994 -9.834 1.00 83.94 278 MET A N 1
ATOM 2227 C CA . MET A 1 278 ? 12.914 9.828 -10.658 1.00 83.94 278 MET A CA 1
ATOM 2228 C C . MET A 1 278 ? 11.548 9.203 -10.336 1.00 83.94 278 MET A C 1
ATOM 2230 O O . MET A 1 278 ? 10.768 8.932 -11.242 1.00 83.94 278 MET A O 1
ATOM 2234 N N . TYR A 1 279 ? 11.226 9.056 -9.051 1.00 89.31 279 TYR A N 1
ATOM 2235 C CA . TYR A 1 279 ? 9.930 8.601 -8.551 1.00 89.31 279 TYR A CA 1
ATOM 2236 C C . TYR A 1 279 ? 8.772 9.395 -9.165 1.00 89.31 279 TYR A C 1
ATOM 2238 O O . TYR A 1 279 ? 7.835 8.798 -9.686 1.00 89.31 279 TYR A O 1
ATOM 2246 N N . ARG A 1 280 ? 8.864 10.732 -9.176 1.00 86.44 280 ARG A N 1
ATOM 2247 C CA . ARG A 1 280 ? 7.822 11.591 -9.764 1.00 86.44 280 ARG A CA 1
ATOM 2248 C C . ARG A 1 280 ? 7.629 11.323 -11.253 1.00 86.44 280 ARG A C 1
ATOM 2250 O O . ARG A 1 280 ? 6.495 11.225 -11.702 1.00 86.44 280 ARG A O 1
ATOM 2257 N N . VAL A 1 281 ? 8.725 11.173 -11.997 1.00 82.94 281 VAL A N 1
ATOM 2258 C CA . VAL A 1 281 ? 8.675 10.881 -13.436 1.00 82.94 281 VAL A CA 1
ATOM 2259 C C . VAL A 1 281 ? 8.055 9.508 -13.695 1.00 82.94 281 VAL A C 1
ATOM 2261 O O . VAL A 1 281 ? 7.215 9.374 -14.582 1.00 82.94 281 VAL A O 1
ATOM 2264 N N . TYR A 1 282 ? 8.434 8.489 -12.923 1.00 85.44 282 TYR A N 1
ATOM 2265 C CA . TYR A 1 282 ? 7.849 7.154 -13.046 1.00 85.44 282 TYR A CA 1
ATOM 2266 C C . TYR A 1 282 ? 6.360 7.137 -12.707 1.00 85.44 282 TYR A C 1
ATOM 2268 O O . TYR A 1 282 ? 5.599 6.486 -13.418 1.00 85.44 282 TYR A O 1
ATOM 2276 N N . LEU A 1 283 ? 5.937 7.881 -11.686 1.00 85.88 283 LEU A N 1
ATOM 2277 C CA . LEU A 1 283 ? 4.530 7.969 -11.312 1.00 85.88 283 LEU A CA 1
ATOM 2278 C C . LEU A 1 283 ? 3.708 8.689 -12.386 1.00 85.88 283 LEU A C 1
ATOM 2280 O O . LEU A 1 283 ? 2.681 8.174 -12.812 1.00 85.88 283 LEU A O 1
ATOM 2284 N N . GLU A 1 284 ? 4.188 9.836 -12.876 1.00 80.44 284 GLU A N 1
ATOM 2285 C CA . GLU A 1 284 ? 3.513 10.627 -13.917 1.00 80.44 284 GLU A CA 1
ATOM 2286 C C . GLU A 1 284 ? 3.350 9.850 -15.231 1.00 80.44 284 GLU A C 1
ATOM 2288 O O . GLU A 1 284 ? 2.365 10.012 -15.945 1.00 80.44 284 GLU A O 1
ATOM 2293 N N . THR A 1 285 ? 4.315 8.990 -15.553 1.00 78.94 285 THR A N 1
ATOM 2294 C CA . THR A 1 285 ? 4.304 8.190 -16.785 1.00 78.94 285 THR A CA 1
ATOM 2295 C C . THR A 1 285 ? 3.738 6.785 -16.594 1.00 78.94 285 THR A C 1
ATOM 2297 O O . THR A 1 285 ? 3.747 5.999 -17.545 1.00 78.94 285 THR A O 1
ATOM 2300 N N . SER A 1 286 ? 3.308 6.429 -15.377 1.00 82.38 286 SER A N 1
ATOM 2301 C CA . SER A 1 286 ? 2.972 5.050 -14.987 1.00 82.38 286 SER A CA 1
ATOM 2302 C C . SER A 1 286 ? 4.046 4.042 -15.427 1.00 82.38 286 SER A C 1
ATOM 2304 O O . SER A 1 286 ? 3.742 2.940 -15.890 1.00 82.38 286 SER A O 1
ATOM 2306 N N . GLY A 1 287 ? 5.315 4.464 -15.398 1.00 82.75 287 GLY A N 1
ATOM 2307 C CA . GLY A 1 287 ? 6.464 3.701 -15.878 1.00 82.75 287 GLY A CA 1
ATOM 2308 C C . GLY A 1 287 ? 6.349 3.216 -17.325 1.00 82.75 287 GLY A C 1
ATOM 2309 O O . GLY A 1 287 ? 6.893 2.158 -17.647 1.00 82.75 287 GLY A O 1
ATOM 2310 N N . ASN A 1 288 ? 5.616 3.937 -18.183 1.00 79.75 288 ASN A N 1
ATOM 2311 C CA . ASN A 1 288 ? 5.214 3.534 -19.538 1.00 79.75 288 ASN A CA 1
ATOM 2312 C C . ASN A 1 288 ? 4.572 2.133 -19.611 1.00 79.75 288 ASN A C 1
ATOM 2314 O O . ASN A 1 288 ? 4.627 1.469 -20.650 1.00 79.75 288 ASN A O 1
ATOM 2318 N N . LYS A 1 289 ? 3.970 1.677 -18.509 1.00 80.38 289 LYS A N 1
ATOM 2319 C CA . LYS A 1 289 ? 3.279 0.392 -18.379 1.00 80.38 289 LYS A CA 1
ATOM 2320 C C . LYS A 1 289 ? 1.916 0.589 -17.696 1.00 80.38 289 LYS A C 1
ATOM 2322 O O . LYS A 1 289 ? 1.651 -0.062 -16.693 1.00 80.38 289 LYS A O 1
ATOM 2327 N N . PRO A 1 290 ? 1.026 1.449 -18.227 1.00 74.38 290 PRO A N 1
ATOM 2328 C CA . PRO A 1 290 ? -0.213 1.848 -17.545 1.00 74.38 290 PRO A CA 1
ATOM 2329 C C . PRO A 1 290 ? -1.206 0.703 -17.296 1.00 74.38 290 PRO A C 1
ATOM 2331 O O . PRO A 1 290 ? -2.170 0.885 -16.571 1.00 74.38 290 PRO A O 1
ATOM 2334 N N . LEU A 1 291 ? -1.004 -0.465 -17.917 1.00 75.94 291 LEU A N 1
ATOM 2335 C CA . LEU A 1 291 ? -1.901 -1.620 -17.812 1.00 75.94 291 LEU A CA 1
ATOM 2336 C C . LEU A 1 291 ? -1.333 -2.761 -16.961 1.00 75.94 291 LEU A C 1
ATOM 2338 O O . LEU A 1 291 ? -1.980 -3.799 -16.844 1.00 75.94 291 LEU A O 1
ATOM 2342 N N . VAL A 1 292 ? -0.119 -2.616 -16.415 1.00 77.88 292 VAL A N 1
ATOM 2343 C CA . VAL A 1 292 ? 0.596 -3.737 -15.777 1.00 77.88 292 VAL A CA 1
ATOM 2344 C C . VAL A 1 292 ? -0.102 -4.252 -14.518 1.00 77.88 292 VAL A C 1
ATOM 2346 O O . VAL A 1 292 ? -0.031 -5.443 -14.246 1.00 77.88 292 VAL A O 1
ATOM 2349 N N . PHE A 1 293 ? -0.833 -3.390 -13.811 1.00 75.81 293 PHE A N 1
ATOM 2350 C CA . PHE A 1 293 ? -1.577 -3.735 -12.593 1.00 75.81 293 PHE A CA 1
ATOM 2351 C C . PHE A 1 293 ? -3.092 -3.877 -12.821 1.00 75.81 293 PHE A C 1
ATOM 2353 O O . PHE A 1 293 ? -3.856 -3.968 -11.868 1.00 75.81 293 PHE A O 1
ATOM 2360 N N . GLY A 1 294 ? -3.540 -3.912 -14.082 1.00 60.78 294 GLY A N 1
ATOM 2361 C CA . GLY A 1 294 ? -4.963 -3.841 -14.430 1.00 60.78 294 GLY A CA 1
ATOM 2362 C C . GLY A 1 294 ? -5.525 -2.413 -14.347 1.00 60.78 294 GLY A C 1
ATOM 2363 O O . GLY A 1 294 ? -4.897 -1.516 -13.798 1.00 60.78 294 GLY A O 1
ATOM 2364 N N . GLY A 1 295 ? -6.698 -2.175 -14.948 1.00 49.06 295 GLY A N 1
ATOM 2365 C CA . GLY A 1 295 ? -7.427 -0.908 -14.765 1.00 49.06 295 GLY A CA 1
ATOM 2366 C C . GLY A 1 295 ? -7.250 0.197 -15.821 1.00 49.06 295 GLY A C 1
ATOM 2367 O O . GLY A 1 295 ? -7.530 1.357 -15.521 1.00 49.06 295 GLY A O 1
ATOM 2368 N N . GLY A 1 296 ? -6.904 -0.111 -17.078 1.00 41.78 296 GLY A N 1
ATOM 2369 C CA . GLY A 1 296 ? -6.906 0.900 -18.152 1.00 41.78 296 GLY A CA 1
ATOM 2370 C C . GLY A 1 296 ? -7.118 0.355 -19.567 1.00 41.78 296 GLY A C 1
ATOM 2371 O O . GLY A 1 296 ? -6.948 -0.838 -19.828 1.00 41.78 296 GLY A O 1
ATOM 2372 N N . SER A 1 297 ? -7.461 1.247 -20.500 1.00 36.16 297 SER A N 1
ATOM 2373 C CA . SER A 1 297 ? -7.382 0.990 -21.947 1.00 36.16 297 SER A CA 1
ATOM 2374 C C . SER A 1 297 ? -6.006 1.404 -22.505 1.00 36.16 297 SER A C 1
ATOM 2376 O O . SER A 1 297 ? -5.332 2.256 -21.921 1.00 36.16 297 SER A O 1
ATOM 2378 N N . PRO A 1 298 ? -5.553 0.848 -23.651 1.00 38.81 298 PRO A N 1
ATOM 2379 C CA . PRO A 1 298 ? -4.260 1.180 -24.276 1.00 38.81 298 PRO A CA 1
ATOM 2380 C C . PRO A 1 298 ? -4.045 2.663 -24.631 1.00 38.81 298 PRO A C 1
ATOM 2382 O O . PRO A 1 298 ? -2.942 3.046 -25.019 1.00 38.81 298 PRO A O 1
ATOM 2385 N N . ASP A 1 299 ? -5.094 3.478 -24.558 1.00 41.47 299 ASP A N 1
ATOM 2386 C CA . ASP A 1 299 ? -5.120 4.917 -24.818 1.00 41.47 299 ASP A CA 1
ATOM 2387 C C . ASP A 1 299 ? -5.033 5.780 -23.545 1.00 41.47 299 ASP A C 1
ATOM 2389 O O . ASP A 1 299 ? -4.995 7.005 -23.651 1.00 41.47 299 ASP A O 1
ATOM 2393 N N . GLY A 1 300 ? -4.938 5.164 -22.362 1.00 39.56 300 GLY A N 1
ATOM 2394 C CA . GLY A 1 300 ? -4.787 5.867 -21.088 1.00 39.56 300 GLY A CA 1
ATOM 2395 C C . GLY A 1 300 ? -6.091 6.417 -20.506 1.00 39.56 300 GLY A C 1
ATOM 2396 O O . GLY A 1 300 ? -6.028 7.205 -19.564 1.00 39.56 300 GLY A O 1
ATOM 2397 N N . SER A 1 301 ? -7.260 6.025 -21.029 1.00 37.72 301 SER A N 1
ATOM 2398 C CA . SER A 1 301 ? -8.530 6.306 -20.354 1.00 37.72 301 SER A CA 1
ATOM 2399 C C . SER A 1 301 ? -8.689 5.412 -19.120 1.00 37.72 301 SER A C 1
ATOM 2401 O O . SER A 1 301 ? -8.277 4.244 -19.125 1.00 37.72 301 SER A O 1
ATOM 2403 N N . ALA A 1 302 ? -9.325 5.944 -18.071 1.00 38.53 302 ALA A N 1
ATOM 2404 C CA . ALA A 1 302 ? -9.732 5.142 -16.922 1.00 38.53 302 ALA A CA 1
ATOM 2405 C C . ALA A 1 302 ? -10.607 3.975 -17.409 1.00 38.53 302 ALA A C 1
ATOM 2407 O O . ALA A 1 302 ? -11.498 4.171 -18.237 1.00 38.53 302 ALA A O 1
ATOM 2408 N N . SER A 1 303 ? -10.367 2.760 -16.909 1.00 41.84 303 SER A N 1
ATOM 2409 C CA . SER A 1 303 ? -11.170 1.576 -17.267 1.00 41.84 303 SER A CA 1
ATOM 2410 C C . SER A 1 303 ? -12.652 1.703 -16.874 1.00 41.84 303 SER A C 1
ATOM 2412 O O . SER A 1 303 ? -13.476 0.906 -17.322 1.00 41.84 303 SER A O 1
ATOM 2414 N N . GLU A 1 304 ? -12.987 2.705 -16.062 1.00 42.66 304 GLU A N 1
ATOM 2415 C CA . GLU A 1 304 ? -14.336 3.040 -15.604 1.00 42.66 304 GLU A CA 1
ATOM 2416 C C . GLU A 1 304 ? -14.957 4.231 -16.357 1.00 42.66 304 GLU A C 1
ATOM 2418 O O . GLU A 1 304 ? -16.048 4.681 -16.008 1.00 42.66 304 GLU A O 1
ATOM 2423 N N . ASP A 1 305 ? -14.299 4.762 -17.398 1.00 43.09 305 ASP A N 1
ATOM 2424 C CA . ASP A 1 305 ? -14.854 5.860 -18.192 1.00 43.09 305 ASP A CA 1
ATOM 2425 C C . ASP A 1 305 ? -16.040 5.383 -19.051 1.00 43.09 305 ASP A C 1
ATOM 2427 O O . ASP A 1 305 ? -15.908 4.905 -20.181 1.00 43.09 305 ASP A O 1
ATOM 2431 N N . LEU A 1 306 ? -17.238 5.518 -18.483 1.00 45.28 306 LEU A N 1
ATOM 2432 C CA . LEU A 1 306 ? -18.514 5.228 -19.131 1.00 45.28 306 LEU A CA 1
ATOM 2433 C C . LEU A 1 306 ? -19.039 6.407 -19.968 1.00 45.28 306 LEU A C 1
ATOM 2435 O O . LEU A 1 306 ? -20.150 6.316 -20.490 1.00 45.28 306 LEU A O 1
ATOM 2439 N N . SER A 1 307 ? -18.280 7.498 -20.139 1.00 45.47 307 SER A N 1
ATOM 2440 C CA . SER A 1 307 ? -18.737 8.696 -20.867 1.00 45.47 307 SER A CA 1
ATOM 2441 C C . SER A 1 307 ? -19.090 8.437 -22.342 1.00 45.47 307 SER A C 1
ATOM 2443 O O . SER A 1 307 ? -19.852 9.198 -22.939 1.00 45.47 307 SER A O 1
ATOM 2445 N N . GLY A 1 308 ? -18.601 7.331 -22.920 1.00 49.75 308 GLY A N 1
ATOM 2446 C CA . GLY A 1 308 ? -18.951 6.848 -24.262 1.00 49.75 308 GLY A CA 1
ATOM 2447 C C . GLY A 1 308 ? -20.050 5.775 -24.315 1.00 49.75 308 GLY A C 1
ATOM 2448 O O . GLY A 1 308 ? -20.350 5.265 -25.397 1.00 49.75 308 GLY A O 1
ATOM 2449 N N . VAL A 1 309 ? -20.636 5.385 -23.177 1.00 48.78 309 VAL A N 1
ATOM 2450 C CA . VAL A 1 309 ? -21.652 4.325 -23.090 1.00 48.78 309 VAL A CA 1
ATOM 2451 C C . VAL A 1 309 ? -23.044 4.943 -22.970 1.00 48.78 309 VAL A C 1
ATOM 2453 O O . VAL A 1 309 ? -23.438 5.449 -21.924 1.00 48.78 309 VAL A O 1
ATOM 2456 N N . TYR A 1 310 ? -23.830 4.851 -24.043 1.00 51.94 310 TYR A N 1
ATOM 2457 C CA . TYR A 1 310 ? -25.242 5.230 -24.020 1.00 51.94 310 TYR A CA 1
ATOM 2458 C C . TYR A 1 310 ? -26.088 4.085 -23.451 1.00 51.94 310 TYR A C 1
ATOM 2460 O O . TYR A 1 310 ? -26.203 3.017 -24.058 1.00 51.94 310 TYR A O 1
ATOM 2468 N N . PHE A 1 311 ? -26.696 4.308 -22.288 1.00 52.59 311 PHE A N 1
ATOM 2469 C CA . PHE A 1 311 ? -27.701 3.409 -21.726 1.00 52.59 311 PHE A CA 1
ATOM 2470 C C . PHE A 1 311 ? -29.056 3.666 -22.388 1.00 52.59 311 PHE A C 1
ATOM 2472 O O . PHE A 1 311 ? -29.470 4.814 -22.539 1.00 52.59 311 PHE A O 1
ATOM 2479 N N . VAL A 1 312 ? -29.770 2.600 -22.750 1.00 55.41 312 VAL A N 1
ATOM 2480 C CA . VAL A 1 312 ? -31.157 2.686 -23.221 1.00 55.41 312 VAL A CA 1
ATOM 2481 C C . VAL A 1 312 ? -32.015 1.987 -22.173 1.00 55.41 312 VAL A C 1
ATOM 2483 O O . VAL A 1 312 ? -31.861 0.791 -21.953 1.00 55.41 312 VAL A O 1
ATOM 2486 N N . ASN A 1 313 ? -32.884 2.726 -21.478 1.00 53.28 313 ASN A N 1
ATOM 2487 C CA . ASN A 1 313 ? -33.745 2.192 -20.410 1.00 53.28 313 ASN A CA 1
ATOM 2488 C C . ASN A 1 313 ? -32.983 1.399 -19.326 1.00 53.28 313 ASN A C 1
ATOM 2490 O O . ASN A 1 313 ? -33.362 0.281 -18.984 1.00 53.28 313 ASN A O 1
ATOM 2494 N N . GLY A 1 314 ? -31.868 1.940 -18.821 1.00 45.34 314 GLY A N 1
ATOM 2495 C CA . GLY A 1 314 ? -31.098 1.326 -17.727 1.00 45.34 314 GLY A CA 1
ATOM 2496 C C . GLY A 1 314 ? -30.374 0.023 -18.086 1.00 45.34 314 GLY A C 1
ATOM 2497 O O . GLY A 1 314 ? -29.687 -0.546 -17.245 1.00 45.34 314 GLY A O 1
ATOM 2498 N N . THR A 1 315 ? -30.476 -0.438 -19.335 1.00 44.69 315 THR A N 1
ATOM 2499 C CA . THR A 1 315 ? -29.741 -1.596 -19.844 1.00 44.69 315 THR A CA 1
ATOM 2500 C C . THR A 1 315 ? -28.741 -1.146 -20.899 1.00 44.69 315 THR A C 1
ATOM 2502 O O . THR A 1 315 ? -29.024 -0.307 -21.757 1.00 44.69 315 THR A O 1
ATOM 2505 N N . ARG A 1 316 ? -27.520 -1.682 -20.817 1.00 52.34 316 ARG A N 1
ATOM 2506 C CA . ARG A 1 316 ? -26.507 -1.497 -21.856 1.00 52.34 316 ARG A CA 1
ATOM 2507 C C . ARG A 1 316 ? -26.882 -2.401 -23.033 1.00 52.34 316 ARG A C 1
ATOM 2509 O O . ARG A 1 316 ? -26.872 -3.621 -22.853 1.00 52.34 316 ARG A O 1
ATOM 2516 N N . PRO A 1 317 ? -27.155 -1.868 -24.238 1.00 51.81 317 PRO A N 1
ATOM 2517 C CA . PRO A 1 317 ? -27.232 -2.700 -25.428 1.00 51.81 317 PRO A CA 1
ATOM 2518 C C . PRO A 1 317 ? -25.843 -3.315 -25.621 1.00 51.81 317 PRO A C 1
ATOM 2520 O O . PRO A 1 317 ? -24.868 -2.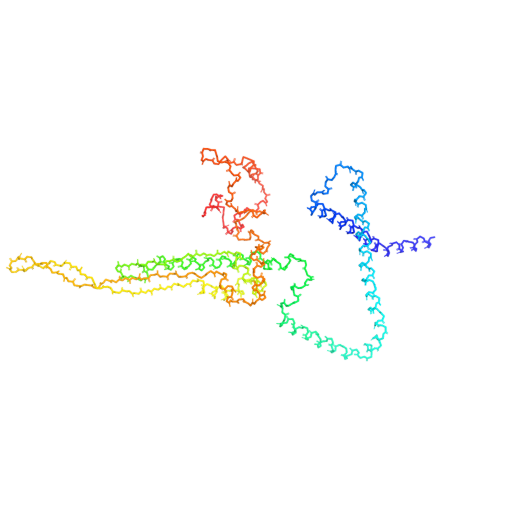603 -25.869 1.00 51.81 317 PRO A O 1
ATOM 2523 N N . GLY A 1 318 ? -25.712 -4.624 -25.394 1.00 50.91 318 GLY A N 1
ATOM 2524 C CA . GLY A 1 318 ? -24.431 -5.313 -25.552 1.00 50.91 318 GLY A CA 1
ATOM 2525 C C . GLY A 1 318 ? -23.875 -5.073 -26.956 1.00 50.91 318 GLY A C 1
ATOM 2526 O O . GLY A 1 318 ? -24.645 -5.038 -27.910 1.00 50.91 318 GLY A O 1
ATOM 2527 N N . ASN A 1 319 ? -22.555 -4.895 -27.090 1.00 53.34 319 ASN A N 1
ATOM 2528 C CA . ASN A 1 319 ? -21.922 -4.685 -28.393 1.00 53.34 319 ASN A CA 1
ATOM 2529 C C . ASN A 1 319 ? -22.030 -5.985 -29.221 1.00 53.34 319 ASN A C 1
ATOM 2531 O O . ASN A 1 319 ? -21.276 -6.932 -28.962 1.00 53.34 319 ASN A O 1
ATOM 2535 N N . PRO A 1 320 ? -22.937 -6.060 -30.215 1.00 52.97 320 PRO A N 1
ATOM 2536 C CA . PRO A 1 320 ? -23.205 -7.303 -30.927 1.00 52.97 320 PRO A CA 1
ATOM 2537 C C . PRO A 1 320 ? -22.005 -7.721 -31.777 1.00 52.97 320 PRO A C 1
ATOM 2539 O O . PRO A 1 320 ? -21.808 -8.909 -32.017 1.00 52.97 320 PRO A O 1
ATOM 2542 N N . GLU A 1 321 ? -21.169 -6.768 -32.205 1.00 49.50 321 GLU A N 1
ATOM 2543 C CA . GLU A 1 321 ? -19.950 -7.055 -32.959 1.00 49.50 321 GLU A CA 1
ATOM 2544 C C . GLU A 1 321 ? -18.904 -7.760 -32.099 1.00 49.50 321 GLU A C 1
ATOM 2546 O O . GLU A 1 321 ? -18.275 -8.708 -32.567 1.00 49.50 321 GLU A O 1
ATOM 2551 N N . LEU A 1 322 ? -18.769 -7.366 -30.829 1.00 48.69 322 LEU A N 1
ATOM 2552 C CA . LEU A 1 322 ? -17.844 -8.000 -29.888 1.00 48.69 322 LEU A CA 1
ATOM 2553 C C . LEU A 1 322 ? -18.295 -9.428 -29.548 1.00 48.69 322 LEU A C 1
ATOM 2555 O O . LEU A 1 322 ? -17.491 -10.359 -29.552 1.00 48.69 322 LEU A O 1
ATOM 2559 N N . VAL A 1 323 ? -19.603 -9.622 -29.353 1.00 50.88 323 VAL A N 1
ATOM 2560 C CA . VAL A 1 323 ? -20.212 -10.948 -29.157 1.00 50.88 323 VAL A CA 1
ATOM 2561 C C . VAL A 1 323 ? -20.046 -11.820 -30.406 1.00 50.88 323 VAL A C 1
ATOM 2563 O O . VAL A 1 323 ? -19.730 -13.003 -30.298 1.00 50.88 323 VAL A O 1
ATOM 2566 N N . ASN A 1 324 ? -20.201 -11.254 -31.603 1.00 51.97 324 ASN A N 1
ATOM 2567 C CA . ASN A 1 324 ? -19.999 -11.975 -32.860 1.00 51.97 324 ASN A CA 1
ATOM 2568 C C . ASN A 1 324 ? -18.518 -12.293 -33.128 1.00 51.97 324 ASN A C 1
ATOM 2570 O O . ASN A 1 324 ? -18.219 -13.343 -33.696 1.00 51.97 324 ASN A O 1
ATOM 2574 N N . LEU A 1 325 ? -17.586 -11.438 -32.699 1.00 52.66 325 LEU A N 1
ATOM 2575 C CA . LEU A 1 325 ? -16.148 -11.710 -32.735 1.00 52.66 325 LEU A CA 1
ATOM 2576 C C . LEU A 1 325 ? -15.775 -12.842 -31.769 1.00 52.66 325 LEU A C 1
ATOM 2578 O O . LEU A 1 325 ? -15.062 -13.759 -32.166 1.00 52.66 325 LEU A O 1
ATOM 2582 N N . ALA A 1 326 ? -16.308 -12.823 -30.546 1.00 49.72 326 ALA A N 1
ATOM 2583 C CA . ALA A 1 326 ? -16.118 -13.893 -29.569 1.00 49.72 326 ALA A CA 1
ATOM 2584 C C . ALA A 1 326 ? -16.700 -15.227 -30.068 1.00 49.72 326 ALA A C 1
ATOM 2586 O O . ALA A 1 326 ? -16.024 -16.252 -30.020 1.00 49.72 326 ALA A O 1
ATOM 2587 N N . LYS A 1 327 ? -17.905 -15.212 -30.659 1.00 49.38 327 LYS A N 1
ATOM 2588 C CA . LYS A 1 327 ? -18.517 -16.393 -31.297 1.00 49.38 327 LYS A CA 1
ATOM 2589 C C . LYS A 1 327 ? -17.673 -16.959 -32.442 1.00 49.38 327 LYS A C 1
ATOM 2591 O O . LYS A 1 327 ? -17.633 -18.172 -32.604 1.00 49.38 327 LYS A O 1
ATOM 2596 N N . LYS A 1 328 ? -16.957 -16.117 -33.199 1.00 51.38 328 LYS A N 1
ATOM 2597 C CA . LYS A 1 328 ? -16.013 -16.561 -34.247 1.00 51.38 328 LYS A CA 1
ATOM 2598 C C . LYS A 1 328 ? -14.755 -17.244 -33.698 1.00 51.38 328 LYS A C 1
ATOM 2600 O O . LYS A 1 328 ? -14.054 -17.889 -34.468 1.00 51.38 328 LYS A O 1
ATOM 2605 N N . GLN A 1 329 ? -14.459 -17.094 -32.408 1.00 46.38 329 GLN A N 1
ATOM 2606 C CA . GLN A 1 329 ? -13.310 -17.724 -31.747 1.00 46.38 329 GLN A CA 1
ATOM 2607 C C . GLN A 1 329 ? -13.686 -19.018 -31.003 1.00 46.38 329 GLN A C 1
ATOM 2609 O O . GLN A 1 329 ? -12.806 -19.717 -30.499 1.00 46.38 329 GLN A O 1
ATOM 2614 N N . VAL A 1 330 ? -14.974 -19.378 -30.958 1.00 45.72 330 VAL A N 1
ATOM 2615 C CA . VAL A 1 330 ? -15.439 -20.653 -30.398 1.00 45.72 330 VAL A CA 1
ATOM 2616 C C . VAL A 1 330 ? -15.019 -21.789 -31.336 1.00 45.72 330 VAL A C 1
ATOM 2618 O O . VAL A 1 330 ? -15.433 -21.832 -32.490 1.00 45.72 330 VAL A O 1
ATOM 2621 N N . GLY A 1 331 ? -14.189 -22.710 -30.839 1.00 47.09 331 GLY A N 1
ATOM 2622 C CA . GLY A 1 331 ? -13.712 -23.878 -31.595 1.00 47.09 331 GLY A CA 1
ATOM 2623 C C . GLY A 1 331 ? -12.337 -23.726 -32.254 1.00 47.09 331 GLY A C 1
ATOM 2624 O O . GLY A 1 331 ? -11.931 -24.608 -33.008 1.00 47.09 331 GLY A O 1
ATOM 2625 N N . ASN A 1 332 ? -11.593 -22.651 -31.972 1.00 38.47 332 ASN A N 1
ATOM 2626 C CA . ASN A 1 332 ? -10.242 -22.479 -32.506 1.00 38.47 332 ASN A CA 1
ATOM 2627 C C . ASN A 1 332 ? -9.246 -23.406 -31.768 1.00 38.47 332 ASN A C 1
ATOM 2629 O O . ASN A 1 332 ? -8.805 -23.121 -30.652 1.00 38.47 332 ASN A O 1
ATOM 2633 N N . VAL A 1 333 ? -8.919 -24.553 -32.372 1.00 41.72 333 VAL A N 1
ATOM 2634 C CA . VAL A 1 333 ? -7.962 -25.530 -31.825 1.00 41.72 333 VAL A CA 1
ATOM 2635 C C . VAL A 1 333 ? -6.546 -24.957 -31.935 1.00 41.72 333 VAL A C 1
ATOM 2637 O O . VAL A 1 333 ? -6.041 -24.727 -33.030 1.00 41.72 333 VAL A O 1
ATOM 2640 N N . GLY A 1 334 ? -5.930 -24.702 -30.777 1.00 43.28 334 GLY A N 1
ATOM 2641 C CA . GLY A 1 334 ? -4.643 -24.008 -30.619 1.00 43.28 334 GLY A CA 1
ATOM 2642 C C . GLY A 1 334 ? -4.723 -22.757 -29.731 1.00 43.28 334 GLY A C 1
ATOM 2643 O O . GLY A 1 334 ? -3.689 -22.231 -29.326 1.00 43.28 334 GLY A O 1
ATOM 2644 N N . GLY A 1 335 ? -5.937 -22.305 -29.388 1.00 40.09 335 GLY A N 1
ATOM 2645 C CA . GLY A 1 335 ? -6.177 -21.275 -28.380 1.00 40.09 335 GLY A CA 1
ATOM 2646 C C . GLY A 1 335 ? -5.919 -21.809 -26.975 1.00 40.09 335 GLY A C 1
ATOM 2647 O O . GLY A 1 335 ? -6.804 -22.419 -26.377 1.00 40.09 335 GLY A O 1
ATOM 2648 N N . TYR A 1 336 ? -4.712 -21.574 -26.453 1.00 36.94 336 TYR A N 1
ATOM 2649 C CA . TYR A 1 336 ? -4.458 -21.694 -25.019 1.00 36.94 336 TYR A CA 1
ATOM 2650 C C . TYR A 1 336 ? -5.376 -20.698 -24.298 1.00 36.94 336 TYR A C 1
ATOM 2652 O O . TYR A 1 336 ? -5.304 -19.495 -24.551 1.00 36.94 336 TYR A O 1
ATOM 2660 N N . PRO A 1 337 ? -6.310 -21.184 -23.485 1.00 48.09 337 PRO A N 1
ATOM 2661 C CA . PRO A 1 337 ? -7.432 -20.378 -23.049 1.00 48.09 337 PRO A CA 1
ATOM 2662 C C . PRO A 1 337 ? -7.047 -19.445 -21.892 1.00 48.09 337 PRO A C 1
ATOM 2664 O O . PRO A 1 337 ? -6.335 -19.844 -20.975 1.00 48.09 337 PRO A O 1
ATOM 2667 N N . TYR A 1 338 ? -7.554 -18.208 -21.925 1.00 44.34 338 TYR A N 1
ATOM 2668 C CA . TYR A 1 338 ? -7.254 -17.101 -20.998 1.00 44.34 338 TYR A CA 1
ATOM 2669 C C . TYR A 1 338 ? -7.242 -17.468 -19.498 1.00 44.34 338 TYR A C 1
ATOM 2671 O O . TYR A 1 338 ? -6.515 -16.846 -18.727 1.00 44.34 338 TYR A O 1
ATOM 2679 N N . TRP A 1 339 ? -7.977 -18.499 -19.069 1.00 48.19 339 TRP A N 1
ATOM 2680 C CA . TRP A 1 339 ? -7.982 -18.963 -17.678 1.00 48.19 339 TRP A CA 1
ATOM 2681 C C . TRP A 1 339 ? -6.639 -19.542 -17.201 1.00 48.19 339 TRP A C 1
ATOM 2683 O O . TRP A 1 339 ? -6.339 -19.449 -16.013 1.00 48.19 339 TRP A O 1
ATOM 2693 N N . SER A 1 340 ? -5.790 -20.075 -18.092 1.00 46.00 340 SER A N 1
ATOM 2694 C CA . SER A 1 340 ? -4.437 -20.513 -17.708 1.00 46.00 340 SER A CA 1
ATOM 2695 C C . SER A 1 340 ? -3.489 -19.337 -17.468 1.00 46.00 340 SER A C 1
ATOM 2697 O O . SER A 1 340 ? -2.524 -19.477 -16.727 1.00 46.00 340 SER A O 1
ATOM 2699 N N . TRP A 1 341 ? -3.755 -18.179 -18.084 1.00 43.88 341 TRP A N 1
ATOM 2700 C CA . TRP A 1 341 ? -2.970 -16.956 -17.882 1.00 43.88 341 TRP A CA 1
ATOM 2701 C C . TRP A 1 341 ? -3.238 -16.330 -16.503 1.00 43.88 341 TRP A C 1
ATOM 2703 O O . TRP A 1 341 ? -2.319 -15.811 -15.885 1.00 43.88 341 TRP A O 1
ATOM 2713 N N . TYR A 1 342 ? -4.461 -16.487 -15.980 1.00 46.06 342 TYR A N 1
ATOM 2714 C CA . TYR A 1 342 ? -4.840 -16.139 -14.601 1.00 46.06 342 TYR A CA 1
ATOM 2715 C C . TYR A 1 342 ? -4.529 -17.240 -13.563 1.00 46.06 342 TYR A C 1
ATOM 2717 O O . TYR A 1 342 ? -4.858 -17.089 -12.391 1.00 46.06 342 TYR A O 1
ATOM 2725 N N . GLY A 1 343 ? -3.893 -18.348 -13.965 1.00 44.59 343 GLY A N 1
ATOM 2726 C CA . GLY A 1 343 ? -3.431 -19.390 -13.038 1.00 44.59 343 GLY A CA 1
ATOM 2727 C C . GLY A 1 343 ? -4.495 -20.388 -12.561 1.00 44.59 343 GLY A C 1
ATOM 2728 O O . GLY A 1 343 ? -4.259 -21.105 -11.591 1.00 44.59 343 GLY A O 1
ATOM 2729 N N . PHE A 1 344 ? -5.653 -20.485 -13.223 1.00 48.75 344 PHE A N 1
ATOM 2730 C CA . PHE A 1 344 ? -6.679 -21.461 -12.848 1.00 48.75 344 PHE A CA 1
ATOM 2731 C C . PHE A 1 344 ? -6.338 -22.874 -13.347 1.00 48.75 344 PHE A C 1
ATOM 2733 O O . PHE A 1 344 ? -6.068 -23.092 -14.529 1.00 48.75 344 PHE A O 1
ATOM 2740 N N . ASN A 1 345 ? -6.430 -23.862 -12.449 1.00 51.19 345 ASN A N 1
ATOM 2741 C CA . ASN A 1 345 ? -6.120 -25.277 -12.719 1.00 51.19 345 ASN A CA 1
ATOM 2742 C C . ASN A 1 345 ? -7.225 -26.033 -13.492 1.00 51.19 345 ASN A C 1
ATOM 2744 O O . ASN A 1 345 ? -7.136 -27.245 -13.681 1.00 51.19 345 ASN A O 1
ATOM 2748 N N . GLY A 1 346 ? -8.278 -25.340 -13.936 1.00 51.94 346 GLY A N 1
ATOM 2749 C CA . GLY A 1 346 ? -9.414 -25.911 -14.660 1.00 51.94 346 GLY A CA 1
ATOM 2750 C C . GLY A 1 346 ? -10.220 -24.845 -15.405 1.00 51.94 346 GLY A C 1
ATOM 2751 O O . GLY A 1 346 ? -9.990 -23.650 -15.238 1.00 51.94 346 GLY A O 1
ATOM 2752 N N . ARG A 1 347 ? -11.161 -25.273 -16.257 1.00 51.03 347 ARG A N 1
ATOM 2753 C CA . ARG A 1 347 ? -12.055 -24.362 -16.991 1.00 51.03 347 ARG A CA 1
ATOM 2754 C C . ARG A 1 347 ? -13.012 -23.686 -16.005 1.00 51.03 347 ARG A C 1
ATOM 2756 O O . ARG A 1 347 ? -13.794 -24.375 -15.358 1.00 51.03 347 ARG A O 1
ATOM 2763 N N . VAL A 1 348 ? -12.982 -22.358 -15.954 1.00 54.47 348 VAL A N 1
ATOM 2764 C CA . VAL A 1 348 ? -13.898 -21.537 -15.151 1.00 54.47 348 VAL A CA 1
ATOM 2765 C C . VAL A 1 348 ? -14.835 -20.771 -16.090 1.00 54.47 348 VAL A C 1
ATOM 2767 O O . VAL A 1 348 ? -14.427 -20.347 -17.174 1.00 54.47 348 VAL A O 1
ATOM 2770 N N . GLU A 1 349 ? -16.111 -20.657 -15.714 1.00 49.03 349 GLU A N 1
ATOM 2771 C CA . GLU A 1 349 ? -17.113 -19.860 -16.432 1.00 49.03 349 GLU A CA 1
ATOM 2772 C C . GLU A 1 349 ? -16.634 -18.403 -16.554 1.00 49.03 349 GLU A C 1
ATOM 2774 O O . GLU A 1 349 ? -16.197 -17.803 -15.575 1.00 49.03 349 GLU A O 1
ATOM 2779 N N . TRP A 1 350 ? -16.716 -17.828 -17.759 1.00 46.59 350 TRP A N 1
ATOM 2780 C CA . TRP A 1 350 ? -16.152 -16.508 -18.094 1.00 46.59 350 TRP A CA 1
ATOM 2781 C C . TRP A 1 350 ? -16.587 -15.400 -17.124 1.00 46.59 350 TRP A C 1
ATOM 2783 O O . TRP A 1 350 ? -15.808 -14.514 -16.783 1.00 46.59 350 TRP A O 1
ATOM 2793 N N . CYS A 1 351 ? -17.840 -15.451 -16.676 1.00 42.75 351 CYS A N 1
ATOM 2794 C CA . CYS A 1 351 ? -18.420 -14.493 -15.742 1.00 42.75 351 CYS A CA 1
ATOM 2795 C C . CYS A 1 351 ? -17.756 -14.512 -14.357 1.00 42.75 351 CYS A C 1
ATOM 2797 O O . CYS A 1 351 ? -17.766 -13.485 -13.696 1.00 42.75 351 CYS A O 1
ATOM 2799 N N . ALA A 1 352 ? -17.124 -15.609 -13.937 1.00 46.19 352 ALA A N 1
ATOM 2800 C CA . ALA A 1 352 ? -16.417 -15.677 -12.658 1.00 46.19 352 ALA A CA 1
ATOM 2801 C C . ALA A 1 352 ? -14.977 -15.129 -12.721 1.00 46.19 352 ALA A C 1
ATOM 2803 O O . ALA A 1 352 ? -14.353 -14.952 -11.682 1.00 46.19 352 ALA A O 1
ATOM 2804 N N . CYS A 1 353 ? -14.441 -14.825 -13.911 1.00 48.75 353 CYS A N 1
ATOM 2805 C CA . CYS A 1 353 ? -13.119 -14.201 -14.054 1.00 48.75 353 CYS A CA 1
ATOM 2806 C C . CYS A 1 353 ? -13.133 -12.671 -13.870 1.00 48.75 353 CYS A C 1
ATOM 2808 O O . CYS A 1 353 ? -12.065 -12.076 -13.783 1.00 48.75 353 CYS A O 1
ATOM 2810 N N . PHE A 1 354 ? -14.311 -12.037 -13.857 1.00 43.06 354 PHE A N 1
ATOM 2811 C CA . PHE A 1 354 ? -14.462 -10.572 -13.886 1.00 43.06 354 PHE A CA 1
ATOM 2812 C C . PHE A 1 354 ? -15.448 -10.030 -12.838 1.00 43.06 354 PHE A C 1
ATOM 2814 O O . PHE A 1 354 ? -15.873 -8.883 -12.944 1.00 43.06 354 PHE A O 1
ATOM 2821 N N . VAL A 1 355 ? -15.833 -10.845 -11.851 1.00 31.30 355 VAL A N 1
ATOM 2822 C CA . VAL A 1 355 ? -16.613 -10.389 -10.694 1.00 31.30 355 VAL A CA 1
ATOM 2823 C C . VAL A 1 355 ? -15.701 -10.419 -9.472 1.00 31.30 355 VAL A C 1
ATOM 2825 O O . VAL A 1 355 ? -15.491 -11.472 -8.873 1.00 31.30 355 VAL A O 1
ATOM 2828 N N . SER A 1 356 ? -15.163 -9.248 -9.145 1.00 31.27 356 SER A N 1
ATOM 2829 C CA . SER A 1 356 ? -14.802 -8.819 -7.794 1.00 31.27 356 SER A CA 1
ATOM 2830 C C . SER A 1 356 ? -15.262 -7.380 -7.651 1.00 31.27 356 SER A C 1
ATOM 2832 O O . SER A 1 356 ? -14.844 -6.591 -8.533 1.00 31.27 356 SER A O 1
#

Sequence (356 aa):
SVRKARENYRNQRLKPYRKARKAEKAAEKANAKYFYKKAMYENPNLSSANPINRMLQKKRLKKQYAAELRKKGQKAAKAARKSAEKTKQAGSFVIRHRRGVAILIALLLIFVLIFTGLSSCSSLLSGGFNGILGTSYTSEDSDLVAVENAYAAMENELQGKIDSVEKDYPGYDEYKYELDGIGHNPHELASILTAKHQSYTLSKVQADLQKIFTKQYSLTLKEEIEVRYKTETHTDPDTGETTEEEVPYNYYILHVRLKTTPLSDIAREILNEEQLKMYRVYLETSGNKPLVFGGGSPDGSASEDLSGVYFVNGTRPGNPELVNLAKKQVGNVGGYPYWSWYGFNGRVEWCACFVS